Protein AF-A0A482DD49-F1 (afdb_monomer_lite)

Sequence (262 aa):
MNTRQIIKHLSNRNGLTISLYLPVDPGDSKKDWLTKVHSHLRDLRHSAKNLQHKEEKYLDAIISQVEDFLQNFDTRGTRTLALFAGKDIFESVKLPVVLSSRVHVENKPILSPLTEALDENPPYIIVLIDRTYGEIIEVNFLEEEAASKVIKSYVPQRILAKGYDIGREDKTLRHIEDHLHRHLVKIVKLLSNFESSYPNGLIVIGGQKELVGKFTRLLHPSLQKKIVGSFGANVDDNKTELIKKAQKFVDNYLEKKAWGKA

Radius of gyration: 25.23 Å; chains: 1; bounding box: 62×32×77 Å

Structure (mmCIF, N/CA/C/O backbone):
data_AF-A0A482DD49-F1
#
_entry.id   AF-A0A482DD49-F1
#
loop_
_atom_site.group_PDB
_atom_site.id
_atom_site.type_symbol
_atom_site.label_atom_id
_atom_site.label_alt_id
_atom_site.label_comp_id
_atom_site.label_asym_id
_atom_site.label_entity_id
_atom_site.label_seq_id
_atom_site.pdbx_PDB_ins_code
_atom_site.Cartn_x
_atom_site.Cartn_y
_atom_site.Cartn_z
_atom_site.occupancy
_atom_site.B_iso_or_equiv
_atom_site.auth_seq_id
_atom_site.auth_comp_id
_atom_site.auth_asym_id
_atom_site.auth_atom_id
_atom_site.pdbx_PDB_model_num
ATOM 1 N N . MET A 1 1 ? -1.786 -12.173 5.330 1.00 56.75 1 MET A N 1
ATOM 2 C CA . MET A 1 1 ? -2.608 -11.834 4.145 1.00 56.75 1 MET A CA 1
ATOM 3 C C . MET A 1 1 ? -2.100 -10.524 3.565 1.00 56.75 1 MET A C 1
ATOM 5 O O . MET A 1 1 ? -1.695 -9.674 4.342 1.00 56.75 1 MET A O 1
ATOM 9 N N . ASN A 1 2 ? -2.103 -10.347 2.241 1.00 69.19 2 ASN A N 1
ATOM 10 C CA . ASN A 1 2 ? -1.903 -9.011 1.653 1.00 69.19 2 ASN A CA 1
ATOM 11 C C . ASN A 1 2 ? -3.150 -8.150 1.959 1.00 69.19 2 ASN A C 1
ATOM 13 O O . ASN A 1 2 ? -4.255 -8.690 2.032 1.00 69.19 2 ASN A O 1
ATOM 17 N N . THR A 1 3 ? -3.017 -6.835 2.120 1.00 72.69 3 THR A N 1
ATOM 18 C CA . THR A 1 3 ? -4.115 -5.903 2.426 1.00 72.69 3 THR A CA 1
ATOM 19 C C . THR A 1 3 ? -5.343 -6.073 1.535 1.00 72.69 3 THR A C 1
ATOM 21 O O . THR A 1 3 ? -6.462 -6.012 2.029 1.00 72.69 3 THR A O 1
ATOM 24 N N . ARG A 1 4 ? -5.192 -6.379 0.239 1.00 74.25 4 ARG A N 1
ATOM 25 C CA . ARG A 1 4 ? -6.361 -6.669 -0.622 1.00 74.25 4 ARG A CA 1
ATOM 26 C C . ARG A 1 4 ? -7.139 -7.908 -0.177 1.00 74.25 4 ARG A C 1
ATOM 28 O O . ARG A 1 4 ? -8.364 -7.933 -0.267 1.00 74.25 4 ARG A O 1
ATOM 35 N N . GLN A 1 5 ? -6.438 -8.933 0.305 1.00 79.75 5 GLN A N 1
ATOM 36 C CA . GLN A 1 5 ? -7.074 -10.110 0.894 1.00 79.75 5 GLN A CA 1
ATOM 37 C C . GLN A 1 5 ? -7.763 -9.737 2.208 1.00 79.75 5 GLN A C 1
ATOM 39 O O . GLN A 1 5 ? -8.870 -10.210 2.432 1.00 79.75 5 GLN A O 1
ATOM 44 N N . ILE A 1 6 ? -7.158 -8.865 3.028 1.00 85.00 6 ILE A N 1
ATOM 45 C CA . ILE A 1 6 ? -7.769 -8.341 4.263 1.00 85.00 6 ILE A CA 1
ATOM 46 C C . ILE A 1 6 ? -9.059 -7.584 3.934 1.00 85.00 6 ILE A C 1
ATOM 48 O O . ILE A 1 6 ? -10.105 -7.917 4.473 1.00 85.00 6 ILE A O 1
ATOM 52 N N . ILE A 1 7 ? -9.037 -6.652 2.979 1.00 86.94 7 ILE A N 1
ATOM 53 C CA . ILE A 1 7 ? -10.229 -5.905 2.542 1.00 86.94 7 ILE A CA 1
ATOM 54 C C . ILE A 1 7 ? -11.316 -6.862 2.045 1.00 86.94 7 ILE A C 1
ATOM 56 O O . ILE A 1 7 ? -12.455 -6.760 2.485 1.00 86.94 7 ILE A O 1
ATOM 60 N N . LYS A 1 8 ? -10.972 -7.829 1.182 1.00 86.69 8 LYS A N 1
ATOM 61 C CA . LYS A 1 8 ? -11.926 -8.834 0.680 1.00 86.69 8 LYS A CA 1
ATOM 62 C C . LYS A 1 8 ? -12.477 -9.729 1.794 1.00 86.69 8 LYS A C 1
ATOM 64 O O . LYS A 1 8 ? -13.621 -10.171 1.730 1.00 86.69 8 LYS A O 1
ATOM 69 N N . HIS A 1 9 ? -11.657 -10.048 2.789 1.00 89.06 9 HIS A N 1
ATOM 70 C CA . HIS A 1 9 ? -12.088 -10.802 3.956 1.00 89.06 9 HIS A CA 1
ATOM 71 C C . HIS A 1 9 ? -13.092 -9.985 4.772 1.00 89.06 9 HIS A C 1
ATOM 73 O O . HIS A 1 9 ? -14.205 -10.451 5.003 1.00 89.06 9 HIS A O 1
ATOM 79 N N . LEU A 1 10 ? -12.728 -8.751 5.130 1.00 91.31 10 LEU A N 1
ATOM 80 C CA . LEU A 1 10 ? -13.526 -7.837 5.944 1.00 91.31 10 LEU A CA 1
ATOM 81 C C . LEU A 1 10 ? -14.826 -7.404 5.258 1.00 91.31 10 LEU A C 1
ATOM 83 O O . LEU A 1 10 ? -15.845 -7.277 5.928 1.00 91.31 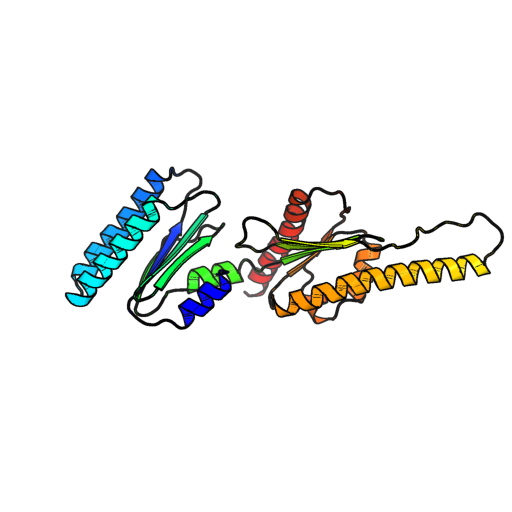10 LEU A O 1
ATOM 87 N N . SER A 1 11 ? -14.834 -7.236 3.933 1.00 89.94 11 SER A N 1
ATOM 88 C CA . SER A 1 11 ? -16.021 -6.806 3.181 1.00 89.94 11 SER A CA 1
ATOM 89 C C . SER A 1 11 ? -17.185 -7.798 3.254 1.00 89.94 11 SER A C 1
ATOM 91 O O . SER A 1 11 ? -18.326 -7.417 3.021 1.00 89.94 11 SER A O 1
ATOM 93 N N . ASN A 1 12 ? -16.900 -9.067 3.561 1.00 88.88 12 ASN A N 1
ATOM 94 C CA . ASN A 1 12 ? -17.902 -10.125 3.700 1.00 88.88 12 ASN A CA 1
ATOM 95 C C . ASN A 1 12 ? -18.314 -10.369 5.161 1.00 88.88 12 ASN A C 1
ATOM 97 O O . ASN A 1 12 ? -19.057 -11.312 5.441 1.00 88.88 12 ASN A O 1
ATOM 101 N N . ARG A 1 13 ? -17.803 -9.572 6.107 1.00 89.31 13 ARG A N 1
ATOM 102 C CA . ARG A 1 13 ? -18.099 -9.717 7.532 1.00 89.31 13 ARG A CA 1
ATOM 103 C C . ARG A 1 13 ? -19.214 -8.774 7.963 1.00 89.31 13 ARG A C 1
ATOM 105 O O . ARG A 1 13 ? -19.237 -7.607 7.588 1.00 89.31 13 ARG A O 1
ATOM 112 N N . ASN A 1 14 ? -20.087 -9.295 8.818 1.00 88.44 14 ASN A N 1
ATOM 113 C CA . ASN A 1 14 ? -21.159 -8.560 9.478 1.00 88.44 14 ASN A CA 1
ATOM 114 C C . ASN A 1 14 ? -21.094 -8.819 10.986 1.00 88.44 14 ASN A C 1
ATOM 116 O O . ASN A 1 14 ? -20.613 -9.866 11.424 1.00 88.44 14 ASN A O 1
ATOM 120 N N . GLY A 1 15 ? -21.633 -7.884 11.759 1.00 88.56 15 GLY A N 1
ATOM 121 C CA . GLY A 1 15 ? -21.623 -7.897 13.216 1.00 88.56 15 GLY A CA 1
ATOM 122 C C . GLY A 1 15 ? -20.918 -6.672 13.785 1.00 88.56 15 GLY A C 1
ATOM 123 O O . GLY A 1 15 ? -20.129 -6.016 13.101 1.00 88.56 15 GLY A O 1
ATOM 124 N N . LEU A 1 16 ? -21.231 -6.366 15.042 1.00 92.12 16 LEU A N 1
ATOM 125 C CA . LEU A 1 16 ? -20.681 -5.220 15.755 1.00 92.12 16 LEU A CA 1
ATOM 126 C C . LEU A 1 16 ? -19.144 -5.264 15.729 1.00 92.12 16 LEU A C 1
ATOM 128 O O . LEU A 1 16 ? -18.532 -6.231 16.178 1.00 92.12 16 LEU A O 1
ATOM 132 N N . THR A 1 17 ? -18.537 -4.237 15.147 1.00 94.88 17 THR A N 1
ATOM 133 C CA . THR A 1 17 ? -17.109 -4.160 14.836 1.00 94.88 17 THR A CA 1
ATOM 134 C C . THR A 1 17 ? -16.597 -2.765 15.164 1.00 94.88 17 THR A C 1
ATOM 136 O O . THR A 1 17 ? -17.205 -1.767 14.775 1.00 94.88 17 THR A O 1
ATOM 139 N N . ILE A 1 18 ? -15.443 -2.697 15.822 1.00 95.19 18 ILE A N 1
ATOM 140 C CA . ILE A 1 18 ? -14.676 -1.470 16.014 1.00 95.19 18 ILE A CA 1
ATOM 141 C C . ILE A 1 18 ? -13.730 -1.302 14.821 1.00 95.19 18 ILE A C 1
ATOM 143 O O . ILE A 1 18 ? -12.923 -2.186 14.534 1.00 95.19 18 IL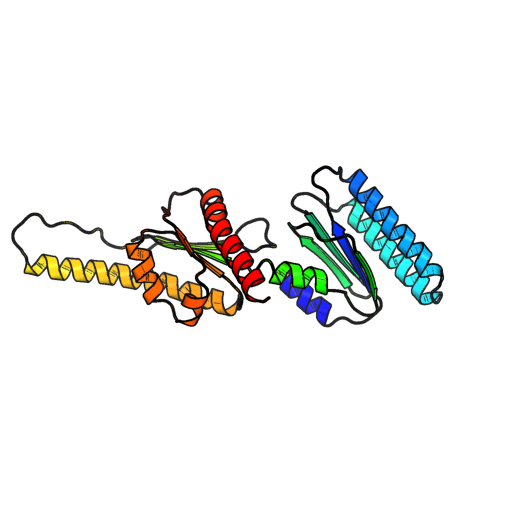E A O 1
ATOM 147 N N . SER A 1 19 ? -13.834 -0.175 14.119 1.00 96.62 19 SER A N 1
ATOM 148 C CA . SER A 1 19 ? -12.910 0.230 13.053 1.00 96.62 19 SER A CA 1
ATOM 149 C C . SER A 1 19 ? -12.141 1.468 13.503 1.00 96.62 19 SER A C 1
ATOM 151 O O . SER A 1 19 ? -12.741 2.514 13.759 1.00 96.62 19 SER A O 1
ATOM 153 N N . LEU A 1 20 ? -10.822 1.344 13.606 1.00 96.25 20 LEU A N 1
ATOM 154 C CA . LEU A 1 20 ? -9.916 2.386 14.074 1.00 96.25 20 LEU A CA 1
ATOM 155 C C . LEU A 1 20 ? -8.978 2.802 12.947 1.00 96.25 20 LEU A C 1
ATOM 157 O O . LEU A 1 20 ? -8.385 1.953 12.287 1.00 96.25 20 LEU A O 1
ATOM 161 N N . TYR A 1 21 ? -8.803 4.106 12.782 1.00 96.19 21 TYR A N 1
ATOM 162 C CA . TYR A 1 21 ? -7.779 4.713 11.943 1.00 96.19 21 TYR A CA 1
ATOM 163 C C . TYR A 1 21 ? -6.973 5.648 12.829 1.00 96.19 21 TYR A C 1
ATOM 165 O O . TYR A 1 21 ? -7.474 6.685 13.255 1.00 96.19 21 TYR A O 1
ATOM 173 N N . LEU A 1 22 ? -5.754 5.238 13.163 1.00 95.25 22 LEU A N 1
ATOM 174 C CA . LEU A 1 22 ? -4.926 5.862 14.187 1.00 95.25 22 LEU A CA 1
ATOM 175 C C . LEU A 1 22 ? -3.667 6.440 13.530 1.00 95.25 22 LEU A C 1
ATOM 177 O O . LEU A 1 22 ? -2.718 5.686 13.288 1.00 95.25 22 LEU A O 1
ATOM 181 N N . PRO A 1 23 ? -3.643 7.742 13.195 1.00 94.25 23 PRO A N 1
ATOM 182 C CA . PRO A 1 23 ? -2.441 8.376 12.676 1.00 94.25 23 PRO A CA 1
ATOM 183 C C . PRO A 1 23 ? -1.273 8.258 13.661 1.00 94.25 23 PRO A C 1
ATOM 185 O O . PRO A 1 23 ? -1.451 8.262 14.879 1.00 94.25 23 PRO A O 1
ATOM 188 N N . VAL A 1 24 ? -0.074 8.120 13.101 1.00 92.88 24 VAL A N 1
ATOM 189 C CA . VAL A 1 24 ? 1.197 8.063 13.823 1.00 92.88 24 VAL A CA 1
ATOM 190 C C . VAL A 1 24 ? 1.997 9.287 13.396 1.00 92.88 24 VAL A C 1
ATOM 192 O O . VAL A 1 24 ? 2.466 9.375 12.255 1.00 92.88 24 VAL A O 1
ATOM 195 N N . ASP A 1 25 ? 2.120 10.251 14.303 1.00 86.94 25 ASP A N 1
ATOM 196 C CA . ASP A 1 25 ? 2.855 11.481 14.038 1.00 86.94 25 ASP A CA 1
ATOM 197 C C . ASP A 1 25 ? 4.369 11.192 14.045 1.00 86.94 25 ASP A C 1
ATOM 199 O O . ASP A 1 25 ? 4.869 10.595 14.998 1.00 86.94 25 ASP A O 1
ATOM 203 N N . PRO A 1 26 ? 5.147 11.631 13.035 1.00 77.69 26 PRO A N 1
ATOM 204 C CA . PRO A 1 26 ? 6.591 11.370 12.979 1.00 77.69 26 PRO A CA 1
ATOM 205 C C . PRO A 1 26 ? 7.397 11.923 14.164 1.00 77.69 26 PRO A C 1
ATOM 207 O O . PRO A 1 26 ? 8.530 11.500 14.376 1.00 77.69 26 PRO A O 1
ATOM 210 N N . GLY A 1 27 ? 6.842 12.901 14.887 1.00 80.88 27 GLY A N 1
ATOM 211 C CA . GLY A 1 27 ? 7.452 13.503 16.073 1.00 80.88 27 GLY A CA 1
ATOM 212 C C . GLY A 1 27 ? 7.021 12.871 17.399 1.00 80.88 27 GLY A C 1
ATOM 213 O O . GLY A 1 27 ? 7.610 13.200 18.425 1.00 80.88 27 GLY A O 1
ATOM 214 N N . ASP A 1 28 ? 6.022 11.986 17.397 1.00 83.88 28 ASP A N 1
ATOM 215 C CA . ASP A 1 28 ? 5.538 11.340 18.616 1.00 83.88 28 ASP A CA 1
ATOM 216 C C . ASP A 1 28 ? 6.455 10.183 19.021 1.00 83.88 28 ASP A C 1
ATOM 218 O O . ASP A 1 28 ? 6.835 9.336 18.206 1.00 83.88 28 ASP A O 1
ATOM 222 N N . SER A 1 29 ? 6.733 10.064 20.322 1.00 88.88 29 SER A N 1
ATOM 223 C CA . SER A 1 29 ? 7.206 8.787 20.851 1.00 88.88 29 SER A CA 1
ATOM 224 C C . SER A 1 29 ? 6.071 7.754 20.827 1.00 88.88 29 SER A C 1
ATOM 226 O O . SER A 1 29 ? 4.886 8.096 20.855 1.00 88.88 29 SER A O 1
ATOM 228 N N . LYS A 1 30 ? 6.408 6.457 20.877 1.00 88.50 30 LYS A N 1
ATOM 229 C CA . LYS A 1 30 ? 5.396 5.392 21.030 1.00 88.50 30 LYS A CA 1
ATOM 230 C C . LYS A 1 30 ? 4.477 5.640 22.235 1.00 88.50 30 LYS A C 1
ATOM 232 O O . LYS A 1 30 ? 3.294 5.326 22.175 1.00 88.50 30 LYS A O 1
ATOM 237 N N . LYS A 1 31 ? 5.006 6.219 23.316 1.00 90.56 31 LYS A N 1
ATOM 238 C CA . LYS A 1 31 ? 4.237 6.540 24.523 1.00 90.56 31 LYS A CA 1
ATOM 239 C C . LYS A 1 31 ? 3.228 7.667 24.280 1.00 90.56 31 LYS A C 1
ATOM 241 O O . LYS A 1 31 ? 2.093 7.563 24.746 1.00 90.56 31 LYS A O 1
ATOM 246 N N . ASP A 1 32 ? 3.621 8.711 23.555 1.00 91.25 32 ASP A N 1
ATOM 247 C CA . ASP A 1 32 ? 2.739 9.843 23.239 1.00 91.25 32 ASP A CA 1
ATOM 248 C C . ASP A 1 32 ? 1.595 9.389 22.333 1.00 91.25 32 ASP A C 1
ATOM 250 O O . ASP A 1 32 ? 0.424 9.636 22.629 1.00 91.25 32 ASP A O 1
ATOM 254 N N . TRP A 1 33 ? 1.930 8.607 21.305 1.00 92.56 33 TRP A N 1
ATOM 255 C CA . TRP A 1 33 ? 0.950 7.994 20.418 1.00 92.56 33 TRP A CA 1
ATOM 256 C C . TRP A 1 33 ? -0.036 7.098 21.183 1.00 92.56 33 TRP A C 1
ATOM 258 O O . TRP A 1 33 ? -1.248 7.289 21.078 1.00 92.56 33 TRP A O 1
ATOM 268 N N . LEU A 1 34 ? 0.454 6.183 22.033 1.00 92.94 34 LEU A N 1
ATOM 269 C CA . LEU A 1 34 ? -0.407 5.336 22.872 1.00 92.94 34 LEU A CA 1
ATOM 270 C C . LEU A 1 34 ? -1.319 6.155 23.790 1.00 92.94 34 LEU A C 1
ATOM 272 O O . LEU A 1 34 ? -2.470 5.784 23.999 1.00 92.94 34 LEU A O 1
ATOM 276 N N . THR A 1 35 ? -0.838 7.285 24.311 1.00 92.62 35 THR A N 1
ATOM 277 C CA . THR A 1 35 ? -1.647 8.173 25.158 1.00 92.62 35 THR A CA 1
ATOM 278 C C . THR A 1 35 ? -2.826 8.759 24.379 1.00 92.62 35 THR A C 1
ATOM 280 O O . THR A 1 35 ? -3.958 8.716 24.867 1.00 92.62 35 THR A O 1
ATOM 283 N N . LYS A 1 36 ? -2.590 9.244 23.149 1.00 90.94 36 LYS A N 1
ATOM 284 C CA . LYS A 1 36 ? -3.649 9.742 22.253 1.00 90.94 36 LYS A CA 1
ATOM 285 C C . LYS A 1 36 ? -4.671 8.643 21.940 1.00 90.94 36 LYS A C 1
ATOM 287 O O . LYS A 1 36 ? -5.876 8.862 22.060 1.00 90.94 36 LYS A O 1
ATOM 292 N N . VAL A 1 37 ? -4.199 7.438 21.609 1.00 91.94 37 VAL A N 1
ATOM 293 C CA . VAL A 1 37 ? -5.069 6.297 21.285 1.00 91.94 37 VAL A CA 1
ATOM 294 C C . VAL A 1 37 ? -5.905 5.856 22.491 1.00 91.94 37 VAL A C 1
ATOM 296 O O . VAL A 1 37 ? -7.115 5.682 22.358 1.00 91.94 37 VAL A O 1
ATOM 299 N N . HIS A 1 38 ? -5.308 5.732 23.680 1.00 92.94 38 HIS A N 1
ATOM 300 C CA . HIS A 1 38 ? -6.037 5.373 24.901 1.00 92.94 38 HIS A CA 1
ATOM 301 C C . HIS A 1 38 ? -7.123 6.392 25.262 1.00 92.94 38 HIS A C 1
ATOM 303 O O . HIS A 1 38 ? -8.161 5.998 25.790 1.00 92.94 38 HIS A O 1
ATOM 309 N N . SER A 1 39 ? -6.927 7.682 24.963 1.00 92.75 39 SER A N 1
ATOM 310 C CA . SER A 1 39 ? -7.992 8.680 25.124 1.00 92.75 39 SER A CA 1
ATOM 311 C C . SER A 1 39 ? -9.201 8.336 24.251 1.00 92.75 39 SER A C 1
ATOM 313 O O . SER A 1 39 ? -10.312 8.238 24.763 1.00 92.75 39 SER A O 1
ATOM 315 N N . HIS A 1 40 ? -8.981 8.052 22.963 1.00 91.44 40 HIS A N 1
ATOM 316 C CA . HIS A 1 40 ? -10.058 7.673 22.045 1.00 91.44 40 HIS A CA 1
ATOM 317 C C . HIS A 1 40 ? -10.770 6.376 22.461 1.00 91.44 40 HIS A C 1
ATOM 319 O O . HIS A 1 40 ? -11.996 6.291 22.396 1.00 91.44 40 HIS A O 1
ATOM 325 N N . LEU A 1 41 ? -10.019 5.367 22.913 1.00 92.38 41 LEU A N 1
ATOM 326 C CA . LEU A 1 41 ? -10.595 4.107 23.394 1.00 92.38 41 LEU A CA 1
ATOM 327 C C . LEU A 1 41 ? -11.402 4.299 24.682 1.00 92.38 41 LEU A C 1
ATOM 329 O O . LEU A 1 41 ? -12.455 3.682 24.845 1.00 92.38 41 LEU A O 1
ATOM 333 N N . ARG A 1 42 ? -10.961 5.190 25.575 1.00 92.62 42 ARG A N 1
ATOM 334 C CA . ARG A 1 42 ? -11.704 5.552 26.787 1.00 92.62 42 ARG A CA 1
ATOM 335 C C . ARG A 1 42 ? -13.025 6.239 26.451 1.00 92.62 42 ARG A C 1
ATOM 337 O O . ARG A 1 42 ? -14.052 5.859 27.013 1.00 92.62 42 ARG A O 1
ATOM 344 N N . ASP A 1 43 ? -13.014 7.200 25.532 1.00 91.12 43 ASP A N 1
ATOM 345 C CA . ASP A 1 43 ? -14.226 7.895 25.078 1.00 91.12 43 ASP A CA 1
ATOM 346 C C . ASP A 1 43 ? -15.225 6.914 24.449 1.00 91.12 43 ASP A C 1
ATOM 348 O O . ASP A 1 43 ? -16.436 6.980 24.696 1.00 91.12 43 ASP A O 1
ATOM 352 N N . LEU A 1 44 ? -14.711 5.932 23.704 1.00 89.81 44 LEU A N 1
ATOM 353 C CA . LEU A 1 44 ? -15.527 4.861 23.155 1.00 89.81 44 LEU A CA 1
ATOM 354 C C . LEU A 1 44 ? -16.143 3.983 24.254 1.00 89.81 44 LEU A C 1
ATOM 356 O O . LEU A 1 44 ? -17.343 3.708 24.224 1.00 89.81 44 LEU A O 1
ATOM 360 N N . ARG A 1 45 ? -15.347 3.589 25.253 1.00 91.12 45 ARG A N 1
ATOM 361 C CA . ARG A 1 45 ? -15.795 2.804 26.417 1.00 91.12 45 ARG A CA 1
ATOM 362 C C . ARG A 1 45 ? -16.894 3.530 27.190 1.00 91.12 45 ARG A C 1
ATOM 364 O O . ARG A 1 45 ? -17.862 2.908 27.614 1.00 91.12 45 ARG A O 1
ATOM 371 N N . HIS A 1 46 ? -16.779 4.851 27.342 1.00 89.81 46 HIS A N 1
ATOM 372 C CA . HIS A 1 46 ? -17.827 5.677 27.944 1.00 89.81 46 HIS A CA 1
ATOM 373 C C . HIS A 1 46 ? -19.106 5.698 27.110 1.00 89.81 46 HIS A C 1
ATOM 375 O O . HIS A 1 46 ? -20.191 5.552 27.669 1.00 89.81 46 HIS A O 1
ATOM 381 N N . SER A 1 47 ? -18.984 5.834 25.790 1.00 85.81 47 SER A N 1
ATOM 382 C CA . SER A 1 47 ? -20.131 5.853 24.876 1.00 85.81 47 SER A CA 1
ATOM 383 C C . SER A 1 47 ? -20.872 4.508 24.844 1.00 85.81 47 SER A C 1
ATOM 385 O O . SER A 1 47 ? -22.099 4.480 24.764 1.00 85.81 47 SER A O 1
ATOM 387 N N . ALA A 1 48 ? -20.142 3.395 24.985 1.00 85.69 48 ALA A N 1
ATOM 388 C CA . ALA A 1 48 ? -20.691 2.039 25.007 1.00 85.69 48 ALA A CA 1
ATOM 389 C C . ALA A 1 48 ? -21.581 1.739 26.229 1.00 85.69 48 ALA A C 1
ATOM 391 O O . ALA A 1 48 ? -22.442 0.867 26.142 1.00 85.69 48 ALA A O 1
ATOM 392 N N . LYS A 1 49 ? -21.440 2.477 27.341 1.00 85.88 49 LYS A N 1
ATOM 393 C CA . LYS A 1 49 ? -22.274 2.300 28.550 1.00 85.88 49 LYS A CA 1
ATOM 394 C C . LYS A 1 49 ? -23.760 2.583 28.324 1.00 85.88 49 LYS A C 1
ATOM 396 O O . LYS A 1 49 ? -24.590 2.178 29.129 1.00 85.88 49 LYS A O 1
ATOM 401 N N . ASN A 1 50 ? -24.093 3.289 27.244 1.00 85.12 50 ASN A N 1
ATOM 402 C CA . ASN A 1 50 ? -25.475 3.580 26.865 1.00 85.12 50 ASN A CA 1
ATOM 403 C C . ASN A 1 50 ? -26.115 2.461 26.018 1.00 85.12 50 ASN A C 1
ATOM 405 O O . ASN A 1 50 ? -27.268 2.592 25.611 1.00 85.12 50 ASN A O 1
ATOM 409 N N . LEU A 1 51 ? -25.374 1.391 25.713 1.00 85.44 51 LEU A N 1
ATOM 410 C CA . LEU A 1 51 ? -25.849 0.251 24.929 1.00 85.44 51 LEU A CA 1
ATOM 411 C C . LEU A 1 51 ? -26.462 -0.834 25.821 1.00 85.44 51 LEU A C 1
ATOM 413 O O . LEU A 1 51 ? -26.447 -0.758 27.049 1.00 85.44 51 LEU A O 1
ATOM 417 N N . GLN A 1 52 ? -26.997 -1.888 25.201 1.00 88.94 52 GLN A N 1
ATOM 418 C CA . GLN A 1 52 ? -27.451 -3.054 25.952 1.00 88.94 52 GLN A CA 1
ATOM 419 C C . GLN A 1 52 ? -26.266 -3.734 26.650 1.00 88.94 52 GLN A C 1
ATOM 421 O O . GLN A 1 52 ? -25.188 -3.862 26.073 1.00 88.94 52 GLN A O 1
ATOM 426 N N . HIS A 1 53 ? -26.486 -4.275 27.852 1.00 87.94 53 HIS A N 1
ATOM 427 C CA . HIS A 1 53 ? -25.426 -4.865 28.685 1.00 87.94 53 HIS A CA 1
ATOM 428 C C . HIS A 1 53 ? -24.551 -5.906 27.954 1.00 87.94 53 HIS A C 1
ATOM 430 O O . HIS A 1 53 ? -23.346 -6.008 28.180 1.00 87.94 53 HIS A O 1
ATOM 436 N N . LYS A 1 54 ? -25.148 -6.682 27.038 1.00 88.75 54 LYS A N 1
ATOM 437 C CA . LYS A 1 54 ? -24.422 -7.665 26.222 1.00 88.75 54 LYS A CA 1
ATOM 438 C C . LYS A 1 54 ? -23.476 -7.008 25.209 1.00 88.75 54 LYS A C 1
ATOM 440 O O . LYS A 1 54 ? -22.382 -7.523 24.997 1.00 88.75 54 LYS A O 1
ATOM 445 N N . GLU A 1 55 ? -23.898 -5.912 24.584 1.00 87.38 55 GLU A N 1
ATOM 446 C CA . GLU A 1 55 ? -23.105 -5.152 23.611 1.00 87.38 55 GLU A CA 1
ATOM 447 C C . GLU A 1 55 ? -22.008 -4.349 24.309 1.00 87.38 55 GLU A C 1
ATOM 449 O O . GLU A 1 55 ? -20.865 -4.380 23.864 1.00 87.38 55 GLU A O 1
ATOM 454 N N . GLU A 1 56 ? -22.326 -3.723 25.446 1.00 91.69 56 GLU A N 1
ATOM 455 C CA . GLU A 1 56 ? -21.357 -3.040 26.309 1.00 91.69 56 GLU A CA 1
ATOM 456 C C . GLU A 1 56 ? -20.208 -3.985 26.692 1.00 91.69 56 GLU A C 1
ATOM 458 O O . GLU A 1 56 ? -19.047 -3.707 26.396 1.00 91.69 56 GLU A O 1
ATOM 463 N N . LYS A 1 57 ? -20.529 -5.148 27.278 1.00 92.38 57 LYS A N 1
ATOM 464 C CA . LYS A 1 57 ? -19.529 -6.143 27.698 1.00 92.38 57 LYS A CA 1
ATOM 465 C C . LYS A 1 57 ? -18.695 -6.669 26.529 1.00 92.38 57 LYS A C 1
ATOM 467 O O . LYS A 1 57 ? -17.517 -6.981 26.686 1.00 92.38 57 LYS A O 1
ATOM 472 N N . TYR A 1 58 ? -19.313 -6.804 25.363 1.00 92.31 58 TYR A N 1
ATOM 473 C CA . TYR A 1 58 ? -18.633 -7.254 24.159 1.00 92.31 58 TYR A CA 1
ATOM 474 C C . TYR A 1 58 ? -17.644 -6.206 23.629 1.00 92.31 58 TYR A C 1
ATOM 476 O O . TYR A 1 58 ? -16.499 -6.547 23.337 1.00 92.31 58 TYR A O 1
ATOM 484 N N . LEU A 1 59 ? -18.048 -4.934 23.559 1.00 92.19 59 LEU A N 1
ATOM 485 C CA . LEU A 1 59 ? -17.157 -3.842 23.164 1.00 92.19 59 LEU A CA 1
ATOM 486 C C . LEU A 1 59 ? -16.018 -3.655 24.163 1.00 92.19 59 LEU A C 1
ATOM 488 O O . LEU A 1 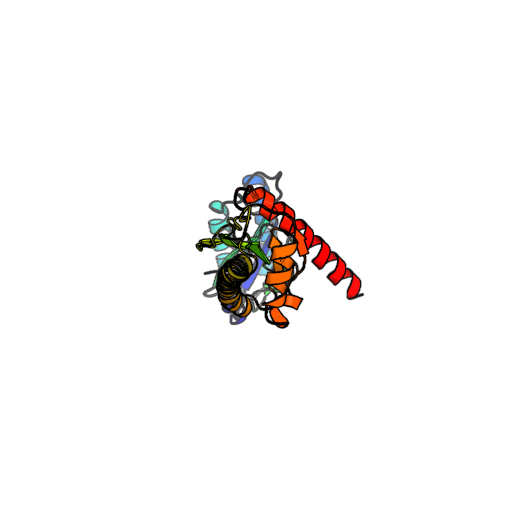59 ? -14.886 -3.443 23.746 1.00 92.19 59 LEU A O 1
ATOM 492 N N . ASP A 1 60 ? -16.291 -3.792 25.459 1.00 93.69 60 ASP A N 1
ATOM 493 C CA . ASP A 1 60 ? -15.276 -3.726 26.511 1.00 93.69 60 ASP A CA 1
ATOM 494 C C . ASP A 1 60 ? -14.167 -4.777 26.318 1.00 93.69 60 ASP A C 1
ATOM 496 O O . ASP A 1 60 ? -12.973 -4.468 26.402 1.00 93.69 60 ASP A O 1
ATOM 500 N N . ALA A 1 61 ? -14.557 -6.007 25.968 1.00 94.25 61 ALA A N 1
ATOM 501 C CA . ALA A 1 61 ? -13.622 -7.083 25.654 1.00 94.25 61 ALA A CA 1
ATOM 502 C C . ALA A 1 61 ? -12.789 -6.784 24.396 1.00 94.25 61 ALA A C 1
ATOM 504 O O . ALA A 1 61 ? -11.575 -6.987 24.409 1.00 94.25 61 ALA A O 1
ATOM 505 N N . ILE A 1 62 ? -13.412 -6.261 23.330 1.00 94.94 62 ILE A N 1
ATOM 506 C CA . ILE A 1 62 ? -12.683 -5.866 22.115 1.00 94.94 62 ILE A CA 1
ATOM 507 C C . ILE A 1 62 ? -11.704 -4.731 22.415 1.00 94.94 62 ILE A C 1
ATOM 509 O O . ILE A 1 62 ? -10.553 -4.802 21.996 1.00 94.94 62 ILE A O 1
ATOM 513 N N . ILE A 1 63 ? -12.136 -3.691 23.132 1.00 95.25 63 ILE A N 1
ATOM 514 C CA . ILE A 1 63 ? -11.281 -2.551 23.487 1.00 95.25 63 ILE A CA 1
ATOM 515 C C . ILE A 1 63 ? -10.048 -3.045 24.242 1.00 95.25 63 ILE A C 1
ATOM 517 O O . ILE A 1 63 ? -8.937 -2.661 23.892 1.00 95.25 63 ILE A O 1
ATOM 521 N N . SER A 1 64 ? -10.231 -3.956 25.197 1.00 95.31 64 SER A N 1
ATOM 522 C CA . SER A 1 64 ? -9.123 -4.531 25.968 1.00 95.31 64 SER A CA 1
ATOM 523 C C . SER A 1 64 ? -8.153 -5.317 25.070 1.00 95.31 64 SER A C 1
ATOM 525 O O . SER A 1 64 ? -6.941 -5.143 25.158 1.00 95.31 64 SER A O 1
ATOM 527 N N . GLN A 1 65 ? -8.673 -6.104 24.120 1.00 95.56 65 GLN A N 1
ATOM 528 C CA . GLN A 1 65 ? -7.854 -6.802 23.120 1.00 95.56 65 GLN A CA 1
ATOM 529 C C . GLN A 1 65 ? -7.060 -5.830 22.227 1.00 95.56 65 GLN A C 1
ATOM 531 O O . GLN A 1 65 ? -5.914 -6.101 21.862 1.00 95.56 65 GLN A O 1
ATOM 536 N N . VAL A 1 66 ? -7.661 -4.695 21.859 1.00 95.69 66 VAL A N 1
ATOM 537 C CA . VAL A 1 66 ? -6.989 -3.640 21.093 1.00 95.69 66 VAL A CA 1
ATOM 538 C C . VAL A 1 66 ? -5.881 -2.991 21.922 1.00 95.69 66 VAL A C 1
ATOM 540 O O . VAL A 1 66 ? -4.773 -2.835 21.414 1.00 95.69 66 VAL A O 1
ATOM 543 N N . GLU A 1 67 ? -6.145 -2.645 23.184 1.00 94.81 67 GLU A N 1
ATOM 544 C CA . GLU A 1 67 ? -5.149 -2.073 24.102 1.00 94.81 67 GLU A CA 1
ATOM 545 C C . GLU A 1 67 ? -3.920 -2.992 24.222 1.00 94.81 67 GLU A C 1
ATOM 547 O O . GLU A 1 67 ? -2.790 -2.533 24.039 1.00 94.81 67 GLU A O 1
ATOM 552 N N 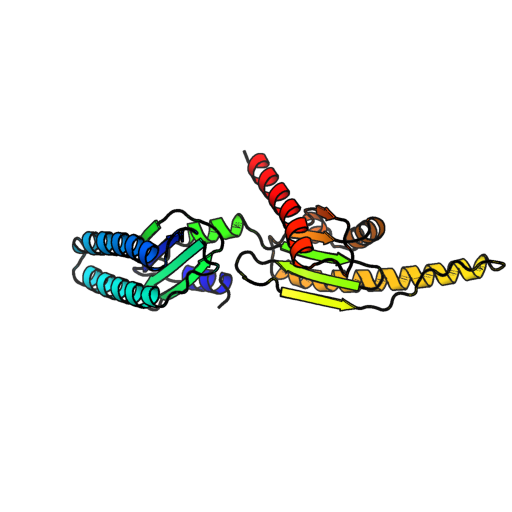. ASP A 1 68 ? -4.130 -4.298 24.411 1.00 95.06 68 ASP A N 1
ATOM 553 C CA . ASP A 1 68 ? -3.054 -5.295 24.500 1.00 95.06 68 ASP A CA 1
ATOM 554 C C . ASP A 1 68 ? -2.223 -5.395 23.211 1.00 95.06 68 ASP A C 1
ATOM 556 O O . ASP A 1 68 ? -0.989 -5.460 23.249 1.00 95.06 68 ASP A O 1
ATOM 560 N N . PHE A 1 69 ? -2.874 -5.365 22.044 1.00 95.94 69 PHE A N 1
ATOM 561 C CA . PHE A 1 69 ? -2.179 -5.359 20.755 1.00 95.94 69 PHE A CA 1
ATOM 562 C C . PHE A 1 69 ? -1.291 -4.118 20.593 1.00 95.94 69 PHE A C 1
ATOM 564 O O . PHE A 1 69 ? -0.133 -4.217 20.172 1.00 95.94 69 PHE A O 1
ATOM 571 N N . LEU A 1 70 ? -1.811 -2.944 20.954 1.00 94.62 70 LEU A N 1
ATOM 572 C CA . LEU A 1 70 ? -1.118 -1.669 20.778 1.00 94.62 70 LEU A CA 1
ATOM 573 C C . LEU A 1 70 ? 0.143 -1.561 21.646 1.00 94.62 70 LEU A C 1
ATOM 575 O O . LEU A 1 70 ? 1.129 -0.960 21.210 1.00 94.62 70 LEU A O 1
ATOM 579 N N . GLN A 1 71 ? 0.169 -2.196 22.824 1.00 91.38 71 GLN A N 1
ATOM 580 C CA . GLN A 1 71 ? 1.361 -2.230 23.682 1.00 91.38 71 GLN A CA 1
ATOM 581 C C . GLN A 1 71 ? 2.593 -2.769 22.947 1.00 91.38 71 GLN A C 1
ATOM 583 O O . GLN A 1 71 ? 3.695 -2.244 23.115 1.00 91.38 71 GLN A O 1
ATOM 588 N N . ASN A 1 72 ? 2.411 -3.760 22.073 1.00 91.25 72 ASN A N 1
ATOM 589 C CA . ASN A 1 72 ? 3.494 -4.405 21.328 1.00 91.25 72 ASN A CA 1
ATOM 590 C C . ASN A 1 72 ? 3.601 -3.937 19.872 1.00 91.25 72 ASN A C 1
ATOM 592 O O . ASN A 1 72 ? 4.533 -4.327 19.171 1.00 91.25 72 ASN A O 1
ATOM 596 N N . PHE A 1 73 ? 2.708 -3.054 19.426 1.00 91.81 73 PHE A N 1
ATOM 597 C CA . PHE A 1 73 ? 2.727 -2.542 18.062 1.00 91.81 73 PHE A CA 1
ATOM 598 C C . PHE A 1 73 ? 4.006 -1.739 17.767 1.00 91.81 73 PHE A C 1
ATOM 600 O O . PHE A 1 73 ? 4.456 -0.921 18.579 1.00 91.81 73 PHE A O 1
ATOM 607 N N . ASP A 1 74 ? 4.594 -1.981 16.595 1.00 89.00 74 ASP A N 1
ATOM 608 C CA . ASP A 1 74 ? 5.763 -1.261 16.091 1.00 89.00 74 ASP A CA 1
ATOM 609 C C . ASP A 1 74 ? 5.327 -0.144 15.139 1.00 89.00 74 ASP A C 1
ATOM 611 O O . ASP A 1 74 ? 4.850 -0.410 14.032 1.00 89.00 74 ASP A O 1
ATOM 615 N N . THR A 1 75 ? 5.523 1.098 15.577 1.00 87.62 75 THR A N 1
ATOM 616 C CA . THR A 1 75 ? 5.144 2.310 14.846 1.00 87.62 75 THR A CA 1
ATOM 617 C C . THR A 1 75 ? 6.120 2.680 13.729 1.00 87.62 75 THR A C 1
ATOM 619 O O . THR A 1 75 ? 5.805 3.549 12.915 1.00 87.62 75 THR A O 1
ATOM 622 N N . ARG A 1 76 ? 7.293 2.036 13.637 1.00 84.31 76 ARG A N 1
ATOM 623 C CA . ARG A 1 76 ? 8.260 2.312 12.563 1.00 84.31 76 ARG A CA 1
ATOM 624 C C . ARG A 1 76 ? 7.625 2.077 11.192 1.00 84.31 76 ARG A C 1
ATOM 626 O O . ARG A 1 76 ? 6.826 1.157 11.016 1.00 84.31 76 ARG A O 1
ATOM 633 N N . GLY A 1 77 ? 7.937 2.967 10.249 1.00 79.56 77 GLY A N 1
ATOM 634 C CA . GLY A 1 77 ? 7.398 2.933 8.883 1.00 79.56 77 GLY A CA 1
ATOM 635 C C . GLY A 1 77 ? 5.891 3.202 8.771 1.00 79.56 77 GLY A C 1
ATOM 636 O O . GLY A 1 77 ? 5.368 3.271 7.664 1.00 79.56 77 GLY A O 1
ATOM 637 N N . THR A 1 78 ? 5.184 3.394 9.888 1.00 87.81 78 THR A N 1
ATOM 638 C CA . THR A 1 78 ? 3.730 3.570 9.916 1.00 87.81 78 THR A CA 1
ATOM 639 C C . THR A 1 78 ? 3.392 5.044 10.076 1.00 87.81 78 THR A C 1
ATOM 641 O O . THR A 1 78 ? 3.911 5.713 10.962 1.00 87.81 78 THR A O 1
ATOM 644 N N . ARG A 1 79 ? 2.498 5.551 9.230 1.00 89.88 79 ARG A N 1
ATOM 645 C CA . ARG A 1 79 ? 1.923 6.902 9.330 1.00 89.88 79 ARG A CA 1
ATOM 646 C C . ARG A 1 79 ? 0.451 6.868 9.727 1.00 89.88 79 ARG A C 1
ATOM 648 O O . ARG A 1 79 ? -0.053 7.858 10.244 1.00 89.88 79 ARG A O 1
ATOM 655 N N . THR A 1 80 ? -0.227 5.738 9.529 1.00 93.25 80 THR A N 1
ATOM 656 C CA . THR A 1 80 ? -1.536 5.418 10.112 1.00 93.25 80 THR A CA 1
ATOM 657 C C . THR A 1 80 ? -1.653 3.916 10.340 1.00 93.25 80 THR A C 1
ATOM 659 O O . THR A 1 80 ? -1.306 3.122 9.469 1.00 93.25 80 THR A O 1
ATOM 662 N N . LEU A 1 81 ? -2.175 3.521 11.495 1.00 94.62 81 LEU A N 1
ATOM 663 C CA . LEU A 1 81 ? -2.624 2.160 11.762 1.00 94.62 81 LEU A CA 1
ATOM 664 C C . LEU A 1 81 ? -4.132 2.071 11.503 1.00 94.62 81 LEU A C 1
ATOM 666 O O . LEU A 1 81 ? -4.909 2.727 12.193 1.00 94.62 81 LEU A O 1
ATOM 670 N N . ALA A 1 82 ? -4.545 1.250 10.538 1.00 95.56 82 ALA A N 1
ATOM 671 C CA . ALA A 1 82 ? -5.936 0.826 10.413 1.00 95.56 82 ALA A CA 1
ATOM 672 C C . ALA A 1 82 ? -6.124 -0.501 11.159 1.00 95.56 82 ALA A C 1
ATOM 674 O O . ALA A 1 82 ? -5.381 -1.452 10.912 1.00 95.56 82 ALA A O 1
ATOM 675 N N . LEU A 1 83 ? -7.089 -0.576 12.072 1.00 96.81 83 LEU A N 1
ATOM 676 C CA . LEU A 1 83 ? -7.362 -1.767 12.874 1.00 96.81 83 LEU A CA 1
ATOM 677 C C . LEU A 1 83 ? -8.860 -2.066 12.896 1.00 96.81 83 LEU A C 1
ATOM 679 O O . LEU A 1 83 ? -9.678 -1.178 13.124 1.00 96.81 83 LEU A O 1
ATOM 683 N N . PHE A 1 84 ? -9.206 -3.330 12.680 1.00 96.88 84 PHE A N 1
ATOM 684 C CA . PHE A 1 84 ? -10.577 -3.824 12.660 1.00 96.88 84 PHE A CA 1
ATOM 685 C C . PHE A 1 84 ? -10.702 -4.952 13.670 1.00 96.88 84 PHE A C 1
ATOM 687 O O . PHE A 1 84 ? -10.007 -5.962 13.548 1.00 96.88 84 PHE A O 1
ATOM 694 N N . ALA A 1 85 ? -11.585 -4.791 14.650 1.00 96.38 85 ALA A N 1
ATOM 695 C CA . ALA A 1 85 ? -11.771 -5.774 15.704 1.00 96.38 85 ALA A CA 1
ATOM 696 C C . ALA A 1 85 ? -13.257 -6.023 15.976 1.00 96.38 85 ALA A C 1
ATOM 698 O O . ALA A 1 85 ? -14.047 -5.095 16.139 1.00 96.38 85 ALA A O 1
ATOM 699 N N . GLY A 1 86 ? -13.639 -7.293 15.990 1.00 94.25 86 GLY A N 1
ATOM 700 C CA . GLY A 1 86 ? -15.020 -7.745 16.067 1.00 94.25 86 GLY A CA 1
ATOM 701 C C . GLY A 1 86 ? -15.080 -9.258 16.239 1.00 94.25 86 GLY A C 1
ATOM 702 O O . GLY A 1 86 ? -14.103 -9.911 16.603 1.00 94.25 86 GLY A O 1
ATOM 703 N N . LYS A 1 87 ? -16.244 -9.853 15.984 1.00 90.12 87 LYS A N 1
ATOM 704 C CA . LYS A 1 87 ? -16.438 -11.289 16.185 1.00 90.12 87 LYS A CA 1
ATOM 705 C C . LYS A 1 87 ? -15.700 -12.024 15.074 1.00 90.12 87 LYS A C 1
ATOM 707 O O . LYS A 1 87 ? -16.035 -11.842 13.908 1.00 90.12 87 LYS A O 1
ATOM 712 N N . ASP A 1 88 ? -14.722 -12.848 15.439 1.00 88.38 88 ASP A N 1
ATOM 713 C CA . ASP A 1 88 ? -13.862 -13.576 14.494 1.00 88.38 88 ASP A CA 1
ATOM 714 C C . ASP A 1 88 ? -13.094 -12.644 13.529 1.00 88.38 88 ASP A C 1
ATOM 716 O O . ASP A 1 88 ? -12.739 -13.040 12.416 1.00 88.38 88 ASP A O 1
ATOM 720 N N . ILE A 1 89 ? -12.870 -11.390 13.948 1.00 92.88 89 ILE A N 1
ATOM 721 C CA . ILE A 1 89 ? -12.168 -10.350 13.193 1.00 92.88 89 ILE A CA 1
ATOM 722 C C . ILE A 1 89 ? -11.154 -9.697 14.126 1.00 92.88 89 ILE A C 1
ATOM 724 O O . ILE A 1 89 ? -11.534 -9.088 15.123 1.00 92.88 89 ILE A O 1
ATOM 728 N N . PHE A 1 90 ? -9.875 -9.789 13.781 1.00 95.00 90 PHE A N 1
ATOM 729 C CA . PHE A 1 90 ? -8.827 -8.982 14.395 1.00 95.00 90 PHE A CA 1
ATOM 730 C C . PHE A 1 90 ? -7.721 -8.763 13.366 1.00 95.00 90 PHE A C 1
ATOM 732 O O . PHE A 1 90 ? -6.802 -9.566 13.235 1.00 95.00 90 PHE A O 1
ATOM 739 N N . GLU A 1 91 ? -7.864 -7.706 12.576 1.00 95.25 91 GLU A N 1
ATOM 740 C CA . GLU A 1 91 ? -6.998 -7.426 11.432 1.00 95.25 91 GLU A CA 1
ATOM 741 C C . GLU A 1 91 ? -6.396 -6.031 11.564 1.00 95.25 91 GLU A C 1
ATOM 743 O O . GLU A 1 91 ? -7.079 -5.082 11.952 1.00 95.25 91 GLU A O 1
ATOM 748 N N . SER A 1 92 ? -5.119 -5.896 11.210 1.00 93.75 92 SER A N 1
ATOM 749 C CA . SER A 1 92 ? -4.419 -4.612 11.221 1.00 93.75 92 SER A CA 1
ATOM 750 C C . SER A 1 92 ? -3.674 -4.373 9.914 1.00 93.75 92 SER A C 1
ATOM 752 O O . SER A 1 92 ? -3.167 -5.303 9.286 1.00 93.75 92 SER A O 1
ATOM 754 N N . VAL A 1 93 ? -3.619 -3.111 9.497 1.00 91.00 93 VAL A N 1
ATOM 755 C CA . VAL A 1 93 ? -2.942 -2.660 8.282 1.00 91.00 93 VAL A CA 1
ATOM 756 C C . VAL A 1 93 ? -2.113 -1.427 8.624 1.00 91.00 93 VAL A C 1
ATOM 758 O O . VAL A 1 93 ? -2.643 -0.418 9.094 1.00 91.00 93 VAL A O 1
ATOM 761 N N . LYS A 1 94 ? -0.804 -1.504 8.373 1.00 89.81 94 LYS A N 1
ATOM 762 C CA . LYS A 1 94 ? 0.099 -0.351 8.435 1.00 89.81 94 LYS A CA 1
ATOM 763 C C . LYS A 1 94 ? -0.014 0.439 7.136 1.00 89.81 94 LYS A C 1
ATOM 765 O O . LYS A 1 94 ? 0.124 -0.130 6.057 1.00 89.81 94 LYS A O 1
ATOM 770 N N . LEU A 1 95 ? -0.263 1.737 7.242 1.00 87.19 95 LEU A N 1
ATOM 771 C CA . LEU A 1 95 ? -0.346 2.649 6.106 1.00 87.19 95 LEU A CA 1
ATOM 772 C C . LEU A 1 95 ? 0.806 3.656 6.173 1.00 87.19 95 LEU A C 1
ATOM 774 O O . LEU A 1 95 ? 1.016 4.253 7.235 1.00 87.19 95 LEU A O 1
ATOM 778 N N . PRO A 1 96 ? 1.521 3.911 5.064 1.00 81.00 96 PRO A N 1
ATOM 779 C CA . PRO A 1 96 ? 2.578 4.920 5.014 1.00 81.00 96 PRO A CA 1
ATOM 780 C C . PRO A 1 96 ? 2.055 6.335 4.720 1.00 81.00 96 PRO A C 1
ATOM 782 O O . PRO A 1 96 ? 2.843 7.238 4.449 1.00 81.00 96 PRO A O 1
ATOM 785 N N . VAL A 1 97 ? 0.741 6.563 4.825 1.00 82.88 97 VAL A N 1
ATOM 786 C CA . VAL A 1 97 ? 0.114 7.894 4.766 1.00 82.88 97 VAL A CA 1
ATOM 787 C C . VAL A 1 97 ? -0.601 8.246 6.058 1.00 82.88 97 VAL A C 1
ATOM 789 O O . VAL A 1 97 ? -0.923 7.382 6.874 1.00 82.88 97 VAL A O 1
ATOM 792 N N . VAL A 1 98 ? -0.839 9.540 6.239 1.00 88.31 98 VAL A N 1
ATOM 793 C CA . VAL A 1 98 ? -1.616 10.067 7.357 1.00 88.31 98 VAL A CA 1
ATOM 794 C C . VAL A 1 98 ? -3.081 10.119 6.939 1.00 88.31 98 VAL A C 1
ATOM 796 O O . VAL A 1 98 ? -3.428 10.847 6.014 1.00 88.31 98 VAL A O 1
ATOM 799 N N . LEU A 1 99 ? -3.934 9.367 7.628 1.00 90.75 99 LEU A N 1
ATOM 800 C CA . LEU A 1 99 ? -5.384 9.527 7.578 1.00 90.75 99 LEU A CA 1
ATOM 801 C C . LEU A 1 99 ? -5.852 10.251 8.840 1.00 90.75 99 LEU A C 1
ATOM 803 O O . LEU A 1 99 ? -5.191 10.210 9.878 1.00 90.75 99 LEU A O 1
ATOM 807 N N . SER A 1 100 ? -7.009 10.908 8.768 1.00 89.50 100 SER A N 1
ATOM 808 C CA . SER A 1 100 ? -7.621 11.508 9.956 1.00 89.50 100 SER A CA 1
ATOM 809 C C . SER A 1 100 ? -7.905 10.444 11.018 1.00 89.50 100 SER A C 1
ATOM 811 O O . SER A 1 100 ? -8.347 9.344 10.681 1.00 89.50 100 SER A O 1
ATOM 813 N N . SER A 1 101 ? -7.714 10.798 12.294 1.00 91.19 101 SER A N 1
ATOM 814 C CA . SER A 1 101 ? -8.098 9.925 13.407 1.00 91.19 101 SER A CA 1
ATOM 815 C C . SER A 1 101 ? -9.596 9.636 13.346 1.00 91.19 101 SER A C 1
ATOM 817 O O . SER A 1 101 ? -10.405 10.567 13.304 1.00 91.19 101 SER A O 1
ATOM 819 N N . ARG A 1 102 ? -9.971 8.355 13.294 1.00 90.81 102 ARG A N 1
ATOM 820 C CA . ARG A 1 102 ? -11.372 7.918 13.261 1.00 90.81 102 ARG A CA 1
ATOM 821 C C . ARG A 1 102 ? -11.567 6.669 14.106 1.00 90.81 102 ARG A C 1
ATOM 823 O O . ARG A 1 102 ? -10.789 5.722 14.015 1.00 90.81 102 ARG A O 1
ATOM 830 N N . VAL A 1 103 ? -12.649 6.661 14.877 1.00 91.69 103 VAL A N 1
ATOM 831 C CA . VAL A 1 103 ? -13.108 5.520 15.670 1.00 91.69 103 VAL A CA 1
ATOM 832 C C . VAL A 1 103 ? -14.579 5.300 15.353 1.00 91.69 103 VAL A C 1
ATOM 834 O O . VAL A 1 103 ? -15.403 6.174 15.605 1.00 91.69 103 VAL A O 1
ATOM 837 N N . HIS A 1 104 ? -14.900 4.146 14.776 1.00 91.31 104 HIS A N 1
ATOM 838 C CA . HIS A 1 104 ? -16.263 3.775 14.405 1.00 91.31 104 HIS A CA 1
ATOM 839 C C . HIS A 1 104 ? -16.654 2.463 15.075 1.00 91.31 104 HIS A C 1
ATOM 841 O O . HIS A 1 104 ? -15.851 1.531 15.111 1.00 91.31 104 HIS A O 1
ATOM 847 N N . VAL A 1 105 ? -17.894 2.379 15.553 1.00 92.75 105 VAL A N 1
ATOM 848 C CA . VAL A 1 105 ? -18.503 1.135 16.032 1.00 92.75 105 VAL A CA 1
ATOM 849 C C . VAL A 1 105 ? -19.780 0.903 15.258 1.00 92.75 105 VAL A C 1
ATOM 851 O O . VAL A 1 105 ? -20.737 1.655 15.392 1.00 92.75 105 VAL A O 1
ATOM 854 N N . GLU A 1 106 ? -19.756 -0.117 14.410 1.00 92.75 106 GLU A N 1
ATOM 855 C CA . GLU A 1 106 ? -20.781 -0.354 13.397 1.00 92.75 106 GLU A CA 1
ATOM 856 C C . GLU A 1 106 ? -21.025 -1.851 13.220 1.00 92.75 106 GLU A C 1
ATOM 858 O O . GLU A 1 106 ? -20.174 -2.676 13.546 1.00 92.75 106 GLU A O 1
ATOM 863 N N . ASN A 1 107 ? -22.163 -2.231 12.637 1.00 91.94 107 ASN A N 1
ATOM 864 C CA . ASN A 1 107 ? -22.504 -3.640 12.377 1.00 91.94 107 ASN A CA 1
ATOM 865 C C . ASN A 1 107 ? -21.751 -4.263 11.181 1.00 91.94 107 ASN A C 1
ATOM 867 O O . ASN A 1 107 ? -22.146 -5.316 10.672 1.00 91.94 107 ASN A O 1
ATOM 871 N N . LYS A 1 108 ? -20.686 -3.606 10.717 1.00 93.94 108 LYS A N 1
ATOM 872 C CA . LYS A 1 108 ? -19.747 -4.064 9.689 1.00 93.94 108 LYS A CA 1
ATOM 873 C C . LYS A 1 108 ? -18.441 -3.256 9.775 1.00 93.94 108 LYS A C 1
ATOM 875 O O . LYS A 1 108 ? -18.484 -2.108 10.222 1.00 93.94 108 LYS A O 1
ATOM 880 N N . PRO A 1 109 ? -17.300 -3.786 9.299 1.00 95.19 109 PRO A N 1
ATOM 881 C CA . PRO A 1 109 ? -16.063 -3.014 9.191 1.00 95.19 109 PRO A CA 1
ATOM 882 C C . PRO A 1 109 ? -16.226 -1.777 8.289 1.00 95.19 109 PRO A C 1
ATOM 884 O O . PRO A 1 109 ? -16.725 -1.875 7.164 1.00 95.19 109 PRO A O 1
ATOM 887 N N . ILE A 1 110 ? -15.767 -0.612 8.752 1.00 95.62 110 ILE A N 1
ATOM 888 C CA . ILE A 1 110 ? -15.772 0.631 7.970 1.00 95.62 110 ILE A CA 1
ATOM 889 C C . ILE A 1 110 ? -14.488 0.720 7.158 1.00 95.62 110 ILE A C 1
ATOM 891 O O . ILE A 1 110 ? -13.456 1.165 7.653 1.00 95.62 110 ILE A O 1
ATOM 895 N N . LEU A 1 111 ? -14.557 0.283 5.900 1.00 94.44 111 LEU A N 1
ATOM 896 C CA . LEU A 1 111 ? -13.403 0.186 5.001 1.00 94.44 111 LEU A CA 1
ATOM 897 C C . LEU A 1 111 ? -13.153 1.443 4.158 1.00 94.44 111 LEU A C 1
ATOM 899 O O . LEU A 1 111 ? -12.101 1.516 3.532 1.00 94.44 111 LEU A O 1
ATOM 903 N N . SER A 1 112 ? -14.077 2.414 4.130 1.00 92.75 112 SER A N 1
ATOM 904 C CA . SER A 1 112 ? -14.002 3.540 3.186 1.00 92.75 112 SER A CA 1
ATOM 905 C C . SER A 1 112 ? -12.695 4.337 3.258 1.00 92.75 112 SER A C 1
ATOM 907 O O . SER A 1 112 ? -12.085 4.488 2.203 1.00 92.75 112 SER A O 1
ATOM 909 N N . PRO A 1 113 ? -12.165 4.739 4.437 1.00 92.25 113 PRO A N 1
ATOM 910 C CA . PRO A 1 113 ? -10.898 5.472 4.475 1.00 92.25 113 PRO A CA 1
ATOM 911 C C . PRO A 1 113 ? -9.717 4.647 3.948 1.00 92.25 113 PRO A C 1
ATOM 913 O O . PRO A 1 113 ? -8.825 5.181 3.294 1.00 92.25 113 PRO A O 1
ATOM 916 N N . LEU A 1 114 ? -9.710 3.333 4.204 1.00 89.56 114 LEU A N 1
ATOM 917 C CA . LEU A 1 114 ? -8.680 2.435 3.684 1.00 89.56 114 LEU A CA 1
ATOM 918 C C . LEU A 1 114 ? -8.781 2.293 2.160 1.00 89.56 114 LEU A C 1
ATOM 920 O O . LEU A 1 114 ? -7.763 2.344 1.477 1.00 89.56 114 LEU A O 1
ATOM 924 N N . THR A 1 115 ? -9.984 2.095 1.620 1.00 87.75 115 THR A N 1
ATOM 925 C CA . THR A 1 115 ? -10.173 1.943 0.170 1.00 87.75 115 THR A CA 1
ATOM 926 C C . THR A 1 115 ? -9.893 3.240 -0.580 1.00 87.75 115 THR A C 1
ATOM 928 O O . THR A 1 115 ? -9.232 3.189 -1.610 1.00 87.75 115 THR A O 1
ATOM 931 N N . GLU A 1 116 ? -10.300 4.389 -0.033 1.00 87.56 116 GLU A N 1
ATOM 932 C CA . GLU A 1 116 ? -10.000 5.716 -0.588 1.00 87.56 116 GLU A CA 1
ATOM 933 C C . GLU A 1 116 ? -8.486 5.940 -0.674 1.00 87.56 116 GLU A C 1
ATOM 935 O O . GLU A 1 116 ? -7.973 6.248 -1.747 1.00 87.56 116 GLU A O 1
ATOM 940 N N . ALA A 1 117 ? -7.745 5.659 0.405 1.00 84.94 117 ALA A N 1
ATOM 941 C CA . ALA A 1 117 ? -6.288 5.785 0.413 1.00 84.94 117 ALA A CA 1
ATOM 942 C C . ALA A 1 117 ? -5.603 4.909 -0.653 1.00 84.94 117 ALA A C 1
ATOM 944 O O . ALA A 1 117 ? -4.594 5.310 -1.233 1.00 84.94 117 ALA A O 1
ATOM 945 N N . LEU A 1 118 ? -6.141 3.715 -0.926 1.00 79.56 118 LEU A N 1
ATOM 946 C CA . LEU A 1 118 ? -5.619 2.817 -1.962 1.00 79.56 118 LEU A CA 1
ATOM 947 C C . LEU A 1 118 ? -5.985 3.249 -3.378 1.00 79.56 118 LEU A C 1
ATOM 949 O O . LEU A 1 118 ? -5.194 3.041 -4.299 1.00 79.56 118 LEU A O 1
ATOM 953 N N . ASP A 1 119 ? -7.164 3.831 -3.559 1.00 80.62 119 ASP A N 1
ATOM 954 C CA . ASP A 1 119 ? -7.601 4.359 -4.847 1.00 80.62 119 ASP A CA 1
ATOM 955 C C . ASP A 1 119 ? -6.835 5.635 -5.221 1.00 80.62 119 ASP A C 1
ATOM 957 O O . ASP A 1 119 ? -6.520 5.845 -6.396 1.00 80.62 119 ASP A O 1
ATOM 961 N N . GLU A 1 120 ? -6.491 6.456 -4.226 1.00 82.25 120 GLU A N 1
ATOM 962 C CA . GLU A 1 120 ? -5.629 7.632 -4.375 1.00 82.25 120 GLU A CA 1
ATOM 963 C C . GLU A 1 120 ? -4.168 7.261 -4.631 1.00 82.25 120 GLU A C 1
ATOM 965 O O . GLU A 1 120 ? -3.457 8.014 -5.291 1.00 82.25 120 GLU A O 1
ATOM 970 N N . ASN A 1 121 ? -3.726 6.088 -4.172 1.00 79.12 121 ASN A N 1
ATOM 971 C CA . ASN A 1 121 ? -2.350 5.620 -4.318 1.00 79.12 121 ASN A CA 1
ATOM 972 C C . ASN A 1 121 ? -2.297 4.286 -5.081 1.00 79.12 121 ASN A C 1
ATOM 974 O O . ASN A 1 121 ? -1.941 3.247 -4.509 1.00 79.12 121 ASN A O 1
ATOM 978 N N . PRO A 1 122 ? -2.655 4.279 -6.382 1.00 81.81 122 PRO A N 1
ATOM 979 C CA . PRO A 1 122 ? -2.636 3.062 -7.168 1.00 81.81 122 PRO A CA 1
ATOM 980 C C . PRO A 1 122 ? -1.209 2.506 -7.259 1.00 81.81 122 PRO A C 1
ATOM 982 O O . PRO A 1 122 ? -0.248 3.268 -7.408 1.00 81.81 122 PRO A O 1
ATOM 985 N N . PRO A 1 123 ? -1.049 1.173 -7.232 1.00 83.25 123 PRO A N 1
ATOM 986 C CA . PRO A 1 123 ? 0.254 0.561 -7.422 1.00 83.25 123 PRO A CA 1
ATOM 987 C C . PRO A 1 123 ? 0.786 0.911 -8.808 1.00 83.25 123 PRO A C 1
ATOM 989 O O . PRO A 1 123 ? 0.028 1.033 -9.778 1.00 83.25 123 PRO A O 1
ATOM 992 N N . TYR A 1 124 ? 2.099 1.025 -8.923 1.00 87.69 124 TYR A N 1
ATOM 993 C CA . TYR A 1 124 ? 2.736 1.268 -10.203 1.00 87.69 124 TYR A CA 1
ATOM 994 C C . TYR A 1 124 ? 3.942 0.370 -10.389 1.00 87.69 124 TYR A C 1
ATOM 996 O O . TYR A 1 124 ? 4.522 -0.154 -9.441 1.00 87.69 124 TYR A O 1
ATOM 1004 N N . ILE A 1 125 ? 4.315 0.188 -11.645 1.00 89.62 125 ILE A N 1
ATOM 1005 C CA . ILE A 1 125 ? 5.545 -0.495 -12.010 1.00 89.62 125 ILE A CA 1
ATOM 1006 C C . ILE A 1 125 ? 6.498 0.445 -12.712 1.00 89.62 125 ILE A C 1
ATOM 1008 O O . ILE A 1 125 ? 6.099 1.325 -13.479 1.00 89.62 125 ILE A O 1
ATOM 1012 N N . ILE A 1 126 ? 7.778 0.191 -12.486 1.00 91.00 126 ILE A N 1
ATOM 1013 C CA . ILE A 1 126 ? 8.870 0.781 -13.239 1.00 91.00 126 ILE A CA 1
ATOM 1014 C C . ILE A 1 126 ? 9.389 -0.299 -14.172 1.00 91.00 126 ILE A C 1
ATOM 1016 O O . ILE A 1 126 ? 9.845 -1.346 -13.717 1.00 91.00 126 ILE A O 1
ATOM 1020 N N . VAL A 1 127 ? 9.307 -0.051 -15.473 1.00 92.12 127 VAL A N 1
ATOM 1021 C CA . VAL A 1 127 ? 9.863 -0.938 -16.494 1.00 92.12 127 VAL A CA 1
ATOM 1022 C C . VAL A 1 127 ? 11.162 -0.321 -16.976 1.00 92.12 127 VAL A C 1
ATOM 1024 O O . VAL A 1 127 ? 11.156 0.615 -17.776 1.00 92.12 127 VAL A O 1
ATOM 1027 N N . LEU A 1 128 ? 12.274 -0.819 -16.450 1.00 91.19 128 LEU A N 1
ATOM 1028 C CA . LEU A 1 128 ? 13.608 -0.461 -16.902 1.00 91.19 128 LEU A CA 1
ATOM 1029 C C . LEU A 1 128 ? 13.923 -1.264 -18.155 1.00 91.19 128 LEU A C 1
ATOM 1031 O O . LEU A 1 128 ? 13.817 -2.491 -18.152 1.00 91.19 128 LEU A O 1
ATOM 1035 N N . ILE A 1 129 ? 14.296 -0.570 -19.222 1.00 90.94 129 ILE A N 1
ATOM 1036 C CA . ILE A 1 129 ? 14.642 -1.168 -20.504 1.00 90.94 129 ILE A CA 1
ATOM 1037 C C . ILE A 1 129 ? 16.003 -0.669 -20.976 1.00 90.94 129 ILE A C 1
ATOM 1039 O O . ILE A 1 129 ? 16.276 0.529 -21.066 1.00 90.94 129 ILE A O 1
ATOM 1043 N N . ASP A 1 130 ? 16.831 -1.626 -21.353 1.00 87.94 130 ASP A N 1
ATOM 1044 C CA . ASP A 1 130 ? 18.079 -1.431 -22.065 1.00 87.94 130 ASP A CA 1
ATOM 1045 C C . ASP A 1 130 ? 18.145 -2.443 -23.221 1.00 87.94 130 ASP A C 1
ATOM 1047 O O . ASP A 1 130 ? 17.238 -3.249 -23.438 1.00 87.94 130 ASP A O 1
ATOM 1051 N N . ARG A 1 131 ? 19.207 -2.400 -24.022 1.00 83.81 131 ARG A N 1
ATOM 1052 C CA . ARG A 1 131 ? 19.374 -3.278 -25.180 1.00 83.81 131 ARG A CA 1
ATOM 1053 C C . ARG A 1 131 ? 19.442 -4.746 -24.773 1.00 83.81 131 ARG A C 1
ATOM 1055 O O . ARG A 1 131 ? 18.965 -5.577 -25.532 1.00 83.81 131 ARG A O 1
ATOM 1062 N N . THR A 1 132 ? 20.036 -5.065 -23.624 1.00 79.38 132 THR A N 1
ATOM 1063 C CA . THR A 1 132 ? 20.302 -6.439 -23.145 1.00 79.38 132 THR A CA 1
ATOM 1064 C C . THR A 1 132 ? 19.654 -6.748 -21.791 1.00 79.38 132 THR A C 1
ATOM 1066 O O . THR A 1 132 ? 19.706 -7.881 -21.301 1.00 79.38 132 THR A O 1
ATOM 1069 N N . TYR A 1 133 ? 19.044 -5.751 -21.161 1.00 82.19 133 TYR A N 1
ATOM 1070 C CA . TYR A 1 133 ? 18.531 -5.840 -19.804 1.00 82.19 133 TYR A CA 1
ATOM 1071 C C . TYR A 1 133 ? 17.117 -5.282 -19.733 1.00 82.19 133 TYR A C 1
ATOM 1073 O O . TYR A 1 133 ? 16.826 -4.221 -20.280 1.00 82.19 133 TYR A O 1
ATOM 1081 N N . GLY A 1 134 ? 16.254 -5.990 -19.016 1.00 84.94 134 GLY A N 1
ATOM 1082 C CA . GLY A 1 134 ? 14.936 -5.507 -18.651 1.00 84.94 134 GLY A CA 1
ATOM 1083 C C . GLY A 1 134 ? 14.659 -5.810 -17.190 1.00 84.94 134 GLY A C 1
ATOM 1084 O O . GLY A 1 134 ? 14.868 -6.934 -16.746 1.00 84.94 134 GLY A O 1
ATOM 1085 N N . GLU A 1 135 ? 14.145 -4.851 -16.439 1.00 86.50 135 GLU A N 1
ATOM 1086 C CA . GLU A 1 135 ? 13.714 -5.079 -15.062 1.00 86.50 135 GLU A CA 1
ATOM 1087 C C . GLU A 1 135 ? 12.356 -4.443 -14.828 1.00 86.50 135 GLU A C 1
ATOM 1089 O O . GLU A 1 135 ? 12.084 -3.333 -15.275 1.00 86.50 135 GLU A O 1
ATOM 1094 N N . ILE A 1 136 ? 11.495 -5.178 -14.135 1.00 86.69 136 ILE A N 1
ATOM 1095 C CA . ILE A 1 136 ? 10.202 -4.691 -13.682 1.00 86.69 136 ILE A CA 1
ATOM 1096 C C . ILE A 1 136 ? 10.289 -4.567 -12.169 1.00 86.69 136 ILE A C 1
ATOM 1098 O O . ILE A 1 136 ? 10.486 -5.562 -11.472 1.00 86.69 136 ILE A O 1
ATOM 1102 N N . ILE A 1 137 ? 10.153 -3.345 -11.673 1.00 85.62 137 ILE A N 1
ATOM 1103 C CA . ILE A 1 137 ? 10.070 -3.047 -10.246 1.00 85.62 137 ILE A CA 1
ATOM 1104 C C . ILE A 1 137 ? 8.604 -2.769 -9.940 1.00 85.62 137 ILE A C 1
ATOM 1106 O O . ILE A 1 137 ? 8.038 -1.822 -10.479 1.00 85.62 137 ILE A O 1
ATOM 1110 N N . GLU A 1 138 ? 7.993 -3.596 -9.101 1.00 84.19 138 GLU A N 1
ATOM 1111 C CA . GLU A 1 138 ? 6.649 -3.393 -8.571 1.00 84.19 138 GLU A CA 1
ATOM 1112 C C . GLU A 1 138 ? 6.741 -2.508 -7.330 1.00 84.19 138 GLU A C 1
ATOM 1114 O O . GLU A 1 138 ? 7.352 -2.874 -6.326 1.00 84.19 138 GLU A O 1
ATOM 1119 N N . VAL A 1 139 ? 6.151 -1.317 -7.415 1.00 81.62 139 VAL A N 1
ATOM 1120 C CA . VAL A 1 139 ? 6.050 -0.385 -6.297 1.00 81.62 139 VAL A CA 1
ATOM 1121 C C . VAL A 1 139 ? 4.609 -0.395 -5.814 1.00 81.62 139 VAL A C 1
ATOM 1123 O O . VAL A 1 139 ? 3.691 0.107 -6.471 1.00 81.62 139 VAL A O 1
ATOM 1126 N N . ASN A 1 140 ? 4.414 -1.014 -4.655 1.00 74.62 140 ASN A N 1
ATOM 1127 C CA . ASN A 1 140 ? 3.126 -1.101 -3.998 1.00 74.62 140 ASN A CA 1
ATOM 1128 C C . ASN A 1 140 ? 3.110 -0.146 -2.808 1.00 74.62 140 ASN A C 1
ATOM 1130 O O . ASN A 1 140 ? 3.982 -0.195 -1.948 1.00 74.62 140 ASN A O 1
ATOM 1134 N N . PHE A 1 141 ? 2.084 0.695 -2.755 1.00 71.19 141 PHE A N 1
ATOM 1135 C CA . PHE A 1 141 ? 1.881 1.688 -1.708 1.00 71.19 141 PHE A CA 1
ATOM 1136 C C . PHE A 1 141 ? 1.911 1.112 -0.286 1.00 71.19 141 PHE A C 1
ATOM 1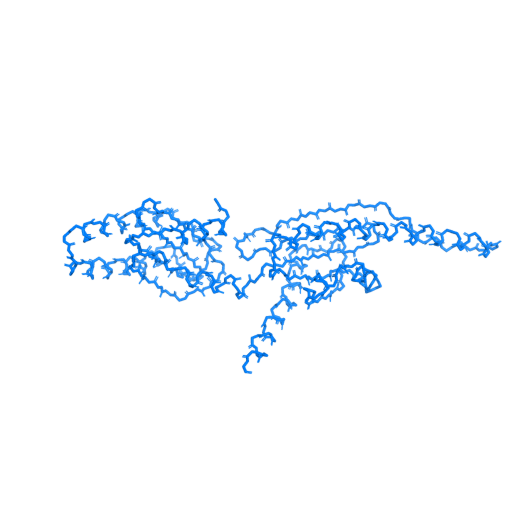138 O O . PHE A 1 141 ? 2.207 1.828 0.658 1.00 71.19 141 PHE A O 1
ATOM 1145 N N . LEU A 1 142 ? 1.589 -0.169 -0.117 1.00 67.19 142 LEU A N 1
ATOM 1146 C CA . LEU A 1 142 ? 1.476 -0.817 1.190 1.00 67.19 142 LEU A CA 1
ATOM 1147 C C . LEU A 1 142 ? 2.675 -1.687 1.569 1.00 67.19 142 LEU A C 1
ATOM 1149 O O . LEU A 1 142 ? 2.675 -2.274 2.650 1.00 67.19 142 LEU A O 1
ATOM 1153 N N . GLU A 1 143 ? 3.653 -1.831 0.680 1.00 66.12 143 GLU A N 1
ATOM 1154 C CA . GLU A 1 143 ? 4.827 -2.666 0.919 1.00 66.12 143 GLU A CA 1
ATOM 1155 C C . GLU A 1 143 ? 6.022 -1.767 1.236 1.00 66.12 143 GLU A C 1
ATOM 1157 O O . GLU A 1 143 ? 6.291 -0.800 0.526 1.00 66.12 143 GLU A O 1
ATOM 1162 N N . GLU A 1 144 ? 6.735 -2.072 2.324 1.00 57.09 144 GLU A N 1
ATOM 1163 C CA . GLU A 1 144 ? 7.931 -1.316 2.726 1.00 57.09 144 GLU A CA 1
ATOM 1164 C C . GLU A 1 144 ? 9.060 -1.449 1.691 1.00 57.09 144 GLU A C 1
ATOM 1166 O O . GLU A 1 144 ? 9.846 -0.521 1.497 1.00 57.09 144 GLU A O 1
ATOM 1171 N N . GLU A 1 145 ? 9.112 -2.584 0.988 1.00 60.62 145 GLU A N 1
ATOM 1172 C CA . GLU A 1 145 ? 10.098 -2.869 -0.046 1.00 60.62 145 GLU A CA 1
ATOM 1173 C C . GLU A 1 145 ? 9.431 -3.124 -1.398 1.00 60.62 145 GLU A C 1
ATOM 1175 O O . GLU A 1 145 ? 8.513 -3.931 -1.525 1.00 60.62 145 GLU A O 1
ATOM 1180 N N . ALA A 1 146 ? 9.948 -2.473 -2.440 1.00 65.12 146 ALA A N 1
ATOM 1181 C CA . ALA A 1 146 ? 9.510 -2.718 -3.806 1.00 65.12 146 ALA A CA 1
ATOM 1182 C C . ALA A 1 146 ? 10.006 -4.088 -4.299 1.00 65.12 146 ALA A C 1
ATOM 1184 O O . ALA A 1 146 ? 11.221 -4.293 -4.473 1.00 65.12 146 ALA A O 1
ATOM 1185 N N . ALA A 1 147 ? 9.077 -4.996 -4.597 1.00 67.00 147 ALA A N 1
ATOM 1186 C CA . ALA A 1 147 ? 9.388 -6.255 -5.261 1.00 67.00 147 ALA A CA 1
ATOM 1187 C C . ALA A 1 147 ? 9.996 -5.987 -6.650 1.00 67.00 147 ALA A C 1
ATOM 1189 O O . ALA A 1 147 ? 9.579 -5.074 -7.362 1.00 67.00 147 ALA A O 1
ATOM 1190 N N . SER A 1 148 ? 11.008 -6.755 -7.064 1.00 63.03 148 SER A N 1
ATOM 1191 C CA . SER A 1 148 ? 11.555 -6.633 -8.421 1.00 63.03 148 SER A CA 1
ATOM 1192 C C . SER A 1 148 ? 11.735 -7.975 -9.113 1.00 63.03 148 SER A C 1
ATOM 1194 O O . SER A 1 148 ? 12.077 -8.992 -8.509 1.00 63.03 148 SER A O 1
ATOM 1196 N N . LYS A 1 149 ? 11.487 -7.965 -10.422 1.00 60.41 149 LYS A N 1
ATOM 1197 C CA . LYS A 1 149 ? 11.653 -9.098 -11.323 1.00 60.41 149 LYS A CA 1
ATOM 1198 C C . LYS A 1 149 ? 12.572 -8.702 -12.472 1.00 60.41 149 LYS A C 1
ATOM 1200 O O . LYS A 1 149 ? 12.234 -7.853 -13.296 1.00 60.41 149 LYS A O 1
ATOM 1205 N N . VAL A 1 150 ? 13.724 -9.362 -12.542 1.00 64.88 150 VAL A N 1
ATOM 1206 C CA . VAL A 1 150 ? 14.795 -9.064 -13.501 1.00 64.88 150 VAL A CA 1
ATOM 1207 C C . VAL A 1 150 ? 14.771 -10.046 -14.675 1.00 64.88 150 VAL A C 1
ATOM 1209 O O . VAL A 1 150 ? 14.669 -11.258 -14.486 1.00 64.88 150 VAL A O 1
ATOM 1212 N N . ILE A 1 151 ? 14.925 -9.534 -15.896 1.00 58.75 151 ILE A N 1
ATOM 1213 C CA . ILE A 1 151 ? 15.201 -10.298 -17.116 1.00 58.75 151 ILE A CA 1
ATOM 1214 C C . ILE A 1 151 ? 16.538 -9.844 -17.704 1.00 58.75 151 ILE A C 1
ATOM 1216 O O . ILE A 1 151 ? 16.716 -8.694 -18.096 1.00 58.75 151 ILE A O 1
ATOM 1220 N N . LYS A 1 152 ? 17.453 -10.791 -17.908 1.00 56.81 152 LYS A N 1
ATOM 1221 C CA . LYS A 1 152 ? 18.663 -10.576 -18.713 1.00 56.81 152 LYS A CA 1
ATOM 1222 C C . LYS A 1 152 ? 18.514 -11.294 -20.050 1.00 56.81 152 LYS A C 1
ATOM 1224 O O . LYS A 1 152 ? 18.001 -12.411 -20.111 1.00 56.81 152 LYS A O 1
ATOM 1229 N N . SER A 1 153 ? 18.900 -10.657 -21.150 1.00 54.69 153 SER A N 1
ATOM 1230 C CA . SER A 1 153 ? 18.931 -11.282 -22.475 1.00 54.69 153 SER A CA 1
ATOM 1231 C C . SER A 1 153 ? 20.192 -10.884 -23.219 1.00 54.69 153 SER A C 1
ATOM 1233 O O . SER A 1 153 ? 20.643 -9.749 -23.161 1.00 54.69 153 SER A O 1
ATOM 1235 N N . TYR A 1 154 ? 20.745 -11.816 -23.983 1.00 46.72 154 TYR A N 1
ATOM 1236 C CA . TYR A 1 154 ? 21.819 -11.478 -24.900 1.00 46.72 154 TYR A CA 1
ATOM 1237 C C . TYR A 1 154 ? 21.252 -10.754 -26.129 1.00 46.72 154 TYR A C 1
ATOM 1239 O O . TYR A 1 154 ? 20.399 -11.300 -26.834 1.00 46.72 154 TYR A O 1
ATOM 1247 N N . VAL A 1 155 ? 21.736 -9.538 -26.382 1.00 56.66 155 VAL A N 1
ATOM 1248 C CA . VAL A 1 155 ? 21.483 -8.766 -27.606 1.00 56.66 155 VAL A CA 1
ATOM 1249 C C . VAL A 1 155 ? 22.839 -8.315 -28.152 1.00 56.66 155 VAL A C 1
ATOM 1251 O O . VAL A 1 155 ? 23.549 -7.586 -27.454 1.00 56.66 155 VAL A O 1
ATOM 1254 N N . PRO A 1 156 ? 23.235 -8.757 -29.363 1.00 45.56 156 PRO A N 1
ATOM 1255 C CA . PRO A 1 156 ? 24.531 -8.403 -29.931 1.00 45.56 156 PRO A CA 1
ATOM 1256 C C . PRO A 1 156 ? 24.691 -6.883 -30.083 1.00 45.56 156 PRO A C 1
ATOM 1258 O O . PRO A 1 156 ? 23.741 -6.165 -30.414 1.00 45.56 156 PRO A O 1
ATOM 1261 N N . GLN A 1 157 ? 25.904 -6.379 -29.848 1.00 52.12 157 GLN A N 1
ATOM 1262 C CA . GLN A 1 157 ? 26.215 -4.963 -30.045 1.00 52.12 157 GLN A CA 1
ATOM 1263 C C . GLN A 1 157 ? 26.211 -4.605 -31.537 1.00 52.12 157 GLN A C 1
ATOM 1265 O O . GLN A 1 157 ? 26.547 -5.426 -32.391 1.00 52.12 157 GLN A O 1
ATOM 1270 N N . ARG A 1 158 ? 25.858 -3.353 -31.861 1.00 52.06 158 ARG A N 1
ATOM 1271 C CA . ARG A 1 158 ? 26.069 -2.825 -33.216 1.00 52.06 158 ARG A CA 1
ATOM 1272 C C . ARG A 1 158 ? 27.567 -2.660 -33.432 1.00 52.06 158 ARG A C 1
ATOM 1274 O O . ARG A 1 158 ? 28.168 -1.745 -32.883 1.00 52.06 158 ARG A O 1
ATOM 1281 N N . ILE A 1 159 ? 28.147 -3.534 -34.241 1.00 49.38 159 ILE A N 1
ATOM 1282 C CA . ILE A 1 159 ? 29.496 -3.351 -34.766 1.00 49.38 159 ILE A CA 1
ATOM 1283 C C . ILE A 1 159 ? 29.337 -2.574 -36.073 1.00 49.38 159 ILE A C 1
ATOM 1285 O O . ILE A 1 159 ? 28.735 -3.074 -37.022 1.00 49.38 159 ILE A O 1
ATOM 1289 N N . LEU A 1 160 ? 29.830 -1.333 -36.116 1.00 45.72 160 LEU A N 1
ATOM 1290 C CA . LEU A 1 160 ? 30.022 -0.621 -37.379 1.00 45.72 160 LEU A CA 1
ATOM 1291 C C . LEU A 1 160 ? 31.166 -1.327 -38.108 1.00 45.72 160 LEU A C 1
ATOM 1293 O O . LEU A 1 160 ? 32.331 -1.147 -37.751 1.00 45.72 160 LEU A O 1
ATOM 1297 N N . ALA A 1 161 ? 30.840 -2.171 -39.085 1.00 48.19 161 ALA A N 1
ATOM 1298 C CA . ALA A 1 161 ? 31.846 -2.756 -39.956 1.00 48.19 161 ALA A CA 1
ATOM 1299 C C . ALA A 1 161 ? 32.493 -1.612 -40.750 1.00 48.19 161 ALA A C 1
ATOM 1301 O O . ALA A 1 161 ? 31.877 -1.012 -41.625 1.00 48.19 161 ALA A O 1
ATOM 1302 N N . LYS A 1 162 ? 33.732 -1.242 -40.410 1.00 41.75 162 LYS A N 1
ATOM 1303 C CA . LYS A 1 162 ? 34.522 -0.349 -41.257 1.00 41.75 162 LYS A CA 1
ATOM 1304 C C . LYS A 1 162 ? 34.958 -1.137 -42.495 1.00 41.75 162 LYS A C 1
ATOM 1306 O O . LYS A 1 162 ? 35.989 -1.797 -42.459 1.00 41.75 162 LYS A O 1
ATOM 1311 N N . GLY A 1 163 ? 34.192 -1.014 -43.576 1.00 46.97 163 GLY A N 1
ATOM 1312 C CA . GLY A 1 163 ? 34.651 -1.281 -44.939 1.00 46.97 163 GLY A CA 1
ATOM 1313 C C . GLY A 1 163 ? 34.086 -2.531 -45.623 1.00 46.97 163 GLY A C 1
ATOM 1314 O O . GLY A 1 163 ? 34.160 -3.639 -45.103 1.00 46.97 163 GLY A O 1
ATOM 1315 N N . TYR A 1 164 ? 33.649 -2.303 -46.867 1.00 45.81 164 TYR A N 1
ATOM 1316 C CA . TYR A 1 164 ? 33.580 -3.239 -47.999 1.00 45.81 164 TYR A CA 1
ATOM 1317 C C . TYR A 1 164 ? 32.460 -4.287 -48.102 1.00 45.81 164 TYR A C 1
ATOM 1319 O O . TYR A 1 164 ? 32.577 -5.170 -48.945 1.00 45.81 164 TYR A O 1
ATOM 1327 N N . ASP A 1 165 ? 31.335 -4.181 -47.385 1.00 47.94 165 ASP A N 1
ATOM 1328 C CA . ASP A 1 165 ? 30.215 -5.114 -47.627 1.00 47.94 165 ASP A CA 1
ATOM 1329 C C . ASP A 1 165 ? 28.826 -4.546 -47.263 1.00 47.94 165 ASP A C 1
ATOM 1331 O O . ASP A 1 165 ? 28.162 -4.976 -46.315 1.00 47.94 165 ASP A O 1
ATOM 1335 N N . ILE A 1 166 ? 28.329 -3.621 -48.092 1.00 51.72 166 ILE A N 1
ATOM 1336 C CA . ILE A 1 166 ? 26.999 -2.986 -47.961 1.00 51.72 166 ILE A CA 1
ATOM 1337 C C . ILE A 1 166 ? 25.863 -4.034 -47.830 1.00 51.72 166 ILE A C 1
ATOM 1339 O O . ILE A 1 166 ? 24.868 -3.804 -47.148 1.00 51.72 166 ILE A O 1
ATOM 1343 N N . GLY A 1 167 ? 26.014 -5.236 -48.408 1.00 52.88 167 GLY A N 1
ATOM 1344 C CA . GLY A 1 167 ? 25.025 -6.325 -48.314 1.00 52.88 167 GLY A CA 1
ATOM 1345 C C . GLY A 1 167 ? 25.090 -7.204 -47.047 1.00 52.88 167 GLY A C 1
ATOM 1346 O O . GLY A 1 167 ? 24.085 -7.833 -46.691 1.00 52.88 167 GLY A O 1
ATOM 1347 N N . ARG A 1 168 ? 26.237 -7.282 -46.346 1.00 53.09 168 ARG A N 1
ATOM 1348 C CA . ARG A 1 168 ? 26.383 -8.049 -45.081 1.00 53.09 168 ARG A CA 1
ATOM 1349 C C . ARG A 1 168 ? 26.081 -7.202 -43.849 1.00 53.09 168 ARG A C 1
ATOM 1351 O O . ARG A 1 168 ? 25.585 -7.740 -42.853 1.00 53.09 168 ARG A O 1
ATOM 1358 N N . GLU A 1 169 ? 26.314 -5.895 -43.936 1.00 56.34 169 GLU A N 1
ATOM 1359 C CA . GLU A 1 169 ? 25.887 -4.913 -42.934 1.00 56.34 169 GLU A CA 1
ATOM 1360 C C . GLU A 1 169 ? 24.372 -5.003 -42.706 1.00 56.34 169 GLU A C 1
ATOM 1362 O O . GLU A 1 169 ? 23.902 -5.095 -41.575 1.00 56.34 169 GLU A O 1
ATOM 1367 N N . ASP A 1 170 ? 23.619 -5.137 -43.793 1.00 62.62 170 ASP A N 1
ATOM 1368 C CA . ASP A 1 170 ? 22.162 -5.171 -43.804 1.00 62.62 170 ASP A CA 1
ATOM 1369 C C . ASP A 1 170 ? 21.575 -6.432 -43.136 1.00 62.62 170 ASP A C 1
ATOM 1371 O O . ASP A 1 170 ? 20.601 -6.375 -42.381 1.00 62.62 170 ASP A O 1
ATOM 1375 N N . LYS A 1 171 ? 22.197 -7.601 -43.355 1.00 68.44 171 LYS A N 1
ATOM 1376 C CA . LYS A 1 171 ? 21.823 -8.849 -42.661 1.00 68.44 171 LYS A CA 1
ATOM 1377 C C . LYS A 1 171 ? 22.169 -8.774 -41.174 1.00 68.44 171 LYS A C 1
ATOM 1379 O O . LYS A 1 171 ? 21.325 -9.094 -40.344 1.00 68.44 171 LYS A O 1
ATOM 1384 N N . THR A 1 172 ? 23.369 -8.307 -40.837 1.00 67.62 172 THR A N 1
ATOM 1385 C CA . THR A 1 172 ? 23.831 -8.172 -39.445 1.00 67.62 172 THR A CA 1
ATOM 1386 C C . THR A 1 172 ? 22.947 -7.211 -38.649 1.00 67.62 172 THR A C 1
ATOM 1388 O O . THR A 1 172 ? 22.526 -7.534 -37.539 1.00 67.62 172 THR A O 1
ATOM 1391 N N . LEU A 1 173 ? 22.584 -6.066 -39.231 1.00 71.38 173 LEU A N 1
ATOM 1392 C CA . LEU A 1 173 ? 21.673 -5.100 -38.617 1.00 71.38 173 LEU A CA 1
ATOM 1393 C C . LEU A 1 173 ? 20.266 -5.676 -38.419 1.00 71.38 173 LEU A C 1
ATOM 1395 O O . LEU A 1 173 ? 19.705 -5.515 -37.335 1.00 71.38 173 LEU A O 1
ATOM 1399 N N . ARG A 1 174 ? 19.723 -6.404 -39.408 1.00 76.00 174 ARG A N 1
ATOM 1400 C CA . ARG A 1 174 ? 18.442 -7.122 -39.263 1.00 76.00 174 ARG A CA 1
ATOM 1401 C C . ARG A 1 174 ? 18.487 -8.151 -38.134 1.00 76.00 174 ARG A C 1
ATOM 1403 O O . ARG A 1 174 ? 17.552 -8.210 -37.342 1.00 76.00 174 ARG A O 1
ATOM 1410 N N . HIS A 1 175 ? 19.571 -8.918 -38.019 1.00 76.12 175 HIS A N 1
ATOM 1411 C CA . HIS A 1 175 ? 19.747 -9.876 -36.926 1.00 76.12 175 HIS A CA 1
ATOM 1412 C C . HIS A 1 175 ? 19.806 -9.182 -35.557 1.00 76.12 175 HIS A C 1
ATOM 1414 O O . HIS A 1 175 ? 19.158 -9.634 -34.615 1.00 76.12 175 HIS A O 1
ATOM 1420 N N . ILE A 1 176 ? 20.521 -8.058 -35.438 1.00 75.94 176 ILE A N 1
ATOM 1421 C CA . ILE A 1 176 ? 20.581 -7.272 -34.195 1.00 75.94 176 ILE A CA 1
ATOM 1422 C C . ILE A 1 176 ? 19.199 -6.722 -33.815 1.00 75.94 176 ILE A C 1
ATOM 1424 O O . ILE A 1 176 ? 18.805 -6.818 -32.652 1.00 75.94 176 ILE A O 1
ATOM 1428 N N . GLU A 1 177 ? 18.452 -6.165 -34.772 1.00 83.44 177 GLU A N 1
ATOM 1429 C CA . GLU A 1 177 ? 17.095 -5.655 -34.528 1.00 83.44 177 GLU A CA 1
ATOM 1430 C C . GLU A 1 177 ? 16.112 -6.775 -34.159 1.00 83.44 177 GLU A C 1
ATOM 1432 O O . GLU A 1 177 ? 15.288 -6.581 -33.270 1.00 83.44 177 GLU A O 1
ATOM 1437 N N . ASP A 1 178 ? 16.227 -7.964 -34.753 1.00 85.94 178 ASP A N 1
ATOM 1438 C CA . ASP A 1 178 ? 15.428 -9.138 -34.375 1.00 85.94 178 ASP A CA 1
ATOM 1439 C C . ASP A 1 178 ? 15.741 -9.600 -32.939 1.00 85.94 178 ASP A C 1
ATOM 1441 O O . ASP A 1 178 ? 14.830 -9.830 -32.141 1.00 85.94 178 ASP A O 1
ATOM 1445 N N . HIS A 1 179 ? 17.020 -9.648 -32.547 1.00 84.50 179 HIS A N 1
ATOM 1446 C CA . HIS A 1 179 ? 17.405 -9.937 -31.160 1.00 84.50 179 HIS A CA 1
ATOM 1447 C C . HIS A 1 179 ? 16.849 -8.901 -30.175 1.00 84.50 179 HIS A C 1
ATOM 1449 O O . HIS A 1 179 ? 16.308 -9.281 -29.131 1.00 84.50 179 HIS A O 1
ATOM 1455 N N . LEU A 1 180 ? 16.930 -7.613 -30.518 1.00 87.31 180 LEU A N 1
ATOM 1456 C CA . LEU A 1 180 ? 16.359 -6.536 -29.715 1.00 87.31 180 LEU A CA 1
ATOM 1457 C C . LEU A 1 180 ? 14.833 -6.665 -29.612 1.00 87.31 180 LEU A C 1
ATOM 1459 O O . LEU A 1 180 ? 14.280 -6.607 -28.517 1.00 87.31 180 LEU A O 1
ATOM 1463 N N . HIS A 1 181 ? 14.148 -6.892 -30.732 1.00 90.88 181 HIS A N 1
ATOM 1464 C CA . HIS A 1 181 ? 12.701 -7.070 -30.765 1.00 90.88 181 HIS A CA 1
ATOM 1465 C C . HIS A 1 181 ? 12.264 -8.239 -29.873 1.00 90.88 181 HIS A C 1
ATOM 1467 O O . HIS A 1 181 ? 11.394 -8.075 -29.019 1.00 90.88 181 HIS A O 1
ATOM 1473 N N . ARG A 1 182 ? 12.917 -9.402 -29.993 1.00 89.00 182 ARG A N 1
ATOM 1474 C CA . ARG A 1 182 ? 12.641 -10.571 -29.142 1.00 89.00 182 ARG A CA 1
ATOM 1475 C C . ARG A 1 182 ? 12.871 -10.276 -27.664 1.00 89.00 182 ARG A C 1
ATOM 1477 O O . ARG A 1 182 ? 12.106 -10.761 -26.832 1.00 89.00 182 ARG A O 1
ATOM 1484 N N . HIS A 1 183 ? 13.906 -9.507 -27.327 1.00 89.19 183 HIS A N 1
ATOM 1485 C CA . HIS A 1 183 ? 14.150 -9.084 -25.951 1.00 89.19 183 HIS A CA 1
ATOM 1486 C C . HIS A 1 183 ? 12.995 -8.231 -25.416 1.00 89.19 183 HIS A C 1
ATOM 1488 O O . HIS A 1 183 ? 12.418 -8.572 -24.384 1.00 89.19 183 HIS A O 1
ATOM 1494 N N . LEU A 1 184 ? 12.581 -7.200 -26.157 1.00 91.06 184 LEU A N 1
ATOM 1495 C CA . LEU A 1 184 ? 11.461 -6.346 -25.764 1.00 91.06 184 LEU A CA 1
ATOM 1496 C C . LEU A 1 184 ? 10.153 -7.142 -25.636 1.00 91.06 184 LEU A C 1
ATOM 1498 O O . LEU A 1 184 ? 9.432 -6.977 -24.656 1.00 91.06 184 LEU A O 1
ATOM 1502 N N . VAL A 1 185 ? 9.879 -8.076 -26.553 1.00 91.69 185 VAL A N 1
ATOM 1503 C CA . VAL A 1 185 ? 8.706 -8.966 -26.476 1.00 91.69 185 VAL A CA 1
ATOM 1504 C C . VAL A 1 185 ? 8.718 -9.823 -25.204 1.00 91.69 185 VAL A C 1
ATOM 1506 O O . VAL A 1 185 ? 7.662 -10.044 -24.611 1.00 91.69 185 VAL A O 1
ATOM 1509 N N . LYS A 1 186 ? 9.883 -10.295 -24.737 1.00 89.31 186 LYS A N 1
ATOM 1510 C CA . LYS A 1 186 ? 9.973 -11.019 -23.453 1.00 89.31 186 LYS A CA 1
ATOM 1511 C C . LYS A 1 186 ? 9.560 -10.137 -22.275 1.00 89.31 186 LYS A C 1
ATOM 1513 O O . LYS A 1 186 ? 8.857 -10.621 -21.392 1.00 89.31 186 LYS A O 1
ATOM 1518 N N . ILE A 1 187 ? 9.958 -8.864 -22.278 1.00 88.62 187 ILE A N 1
ATOM 1519 C CA . ILE A 1 187 ? 9.568 -7.898 -21.241 1.00 88.62 187 ILE A CA 1
ATOM 1520 C C . ILE A 1 187 ? 8.055 -7.642 -21.303 1.00 88.62 187 ILE A C 1
ATOM 1522 O O . ILE A 1 187 ? 7.384 -7.726 -20.277 1.00 88.62 187 ILE A O 1
ATOM 1526 N N . VAL A 1 188 ? 7.490 -7.437 -22.501 1.00 90.31 188 VAL A N 1
ATOM 1527 C CA . VAL A 1 188 ? 6.035 -7.264 -22.693 1.00 90.31 188 VAL A CA 1
ATOM 1528 C C . VAL A 1 188 ? 5.246 -8.448 -22.126 1.00 90.31 188 VAL A C 1
ATOM 1530 O O . VAL A 1 188 ? 4.255 -8.246 -21.432 1.00 90.31 188 VAL A O 1
ATOM 1533 N N . LYS A 1 189 ? 5.703 -9.686 -22.353 1.00 87.06 189 LYS A N 1
ATOM 1534 C CA . LYS A 1 189 ? 5.035 -10.886 -21.821 1.00 87.06 189 LYS A CA 1
ATOM 1535 C C . LYS A 1 189 ? 4.973 -10.920 -20.293 1.00 87.06 189 LYS A C 1
ATOM 1537 O O . LYS A 1 189 ? 4.024 -11.473 -19.748 1.00 87.06 189 LYS A O 1
ATOM 1542 N N . LEU A 1 190 ? 5.949 -10.339 -19.590 1.00 80.94 190 LEU A N 1
ATOM 1543 C CA . LEU A 1 190 ? 5.877 -10.241 -18.130 1.00 80.94 190 LEU A CA 1
ATOM 1544 C C . LEU A 1 190 ? 4.831 -9.224 -17.661 1.00 80.94 190 LEU A C 1
ATOM 1546 O O . LEU A 1 190 ? 4.227 -9.427 -16.609 1.00 80.94 190 LEU A O 1
ATOM 1550 N N . LEU A 1 191 ? 4.584 -8.172 -18.444 1.00 81.44 191 LEU A N 1
ATOM 1551 C CA . LEU A 1 191 ? 3.591 -7.147 -18.119 1.00 81.44 191 LEU A CA 1
ATOM 1552 C C . LEU A 1 191 ? 2.147 -7.634 -18.231 1.00 81.44 191 LEU A C 1
ATOM 1554 O O . LEU A 1 191 ? 1.279 -7.117 -17.532 1.00 81.44 191 LEU A O 1
ATOM 1558 N N . SER A 1 192 ? 1.875 -8.649 -19.049 1.00 74.00 192 SER A N 1
ATOM 1559 C CA . SER A 1 192 ? 0.531 -9.232 -19.154 1.00 74.00 192 SER A CA 1
ATOM 1560 C C . SER A 1 192 ? 0.026 -9.786 -17.812 1.00 74.00 192 SER A C 1
ATOM 1562 O O . SER A 1 192 ? -1.156 -9.664 -17.492 1.00 74.00 192 SER A O 1
ATOM 1564 N N . ASN A 1 193 ? 0.927 -10.322 -16.979 1.00 69.94 193 ASN A N 1
ATOM 1565 C CA . ASN A 1 193 ? 0.575 -10.785 -15.634 1.00 69.94 193 ASN A CA 1
ATOM 1566 C C . ASN A 1 193 ? 0.276 -9.612 -14.687 1.00 69.94 193 ASN A C 1
ATOM 1568 O O . ASN A 1 193 ? -0.636 -9.703 -13.866 1.00 69.94 193 ASN A O 1
ATOM 1572 N N . PHE A 1 194 ? 1.001 -8.496 -14.828 1.00 70.50 194 PHE A N 1
ATOM 1573 C CA . PHE A 1 194 ? 0.761 -7.281 -14.046 1.00 70.50 194 PHE A CA 1
ATOM 1574 C C . PHE A 1 194 ? -0.628 -6.698 -14.320 1.00 70.50 194 PHE A C 1
ATOM 1576 O O . PHE A 1 194 ? -1.329 -6.318 -13.386 1.00 70.50 194 PHE A O 1
ATOM 1583 N N . GLU A 1 195 ? -1.062 -6.677 -15.584 1.00 73.12 195 GLU A N 1
ATOM 1584 C CA . GLU A 1 195 ? -2.375 -6.146 -15.959 1.00 73.12 195 GLU A CA 1
ATOM 1585 C C . GLU A 1 195 ? -3.531 -6.851 -15.243 1.00 73.12 195 GLU A C 1
ATOM 1587 O O . GLU A 1 195 ? -4.470 -6.191 -14.796 1.00 73.12 195 GLU A O 1
ATOM 1592 N N . SER A 1 196 ? -3.426 -8.174 -15.099 1.00 74.94 196 SER A N 1
ATOM 1593 C CA . SER A 1 196 ? -4.433 -9.001 -14.427 1.00 74.94 196 SER A CA 1
ATOM 1594 C C . SER A 1 196 ? -4.430 -8.786 -12.910 1.00 74.94 196 SER A C 1
ATOM 1596 O O . SER A 1 196 ? -5.489 -8.708 -12.290 1.00 74.94 196 SER A O 1
ATOM 1598 N N . SER A 1 197 ? -3.245 -8.652 -12.308 1.00 71.56 197 SER A N 1
ATOM 1599 C CA . SER A 1 197 ? -3.087 -8.431 -10.864 1.00 71.56 197 SER A CA 1
ATOM 1600 C C . SER A 1 197 ? -3.450 -7.005 -10.434 1.00 71.56 197 SER A C 1
ATOM 1602 O O . SER A 1 197 ? -3.939 -6.786 -9.321 1.00 71.56 197 SER A O 1
ATOM 1604 N N . TYR A 1 198 ? -3.246 -6.019 -11.310 1.00 74.00 198 TYR A N 1
ATOM 1605 C CA . TYR A 1 198 ? -3.434 -4.601 -11.013 1.00 74.00 198 TYR A CA 1
ATOM 1606 C C . TYR A 1 198 ? -4.218 -3.891 -12.131 1.00 74.00 198 TYR A C 1
ATOM 1608 O O . TYR A 1 198 ? -3.646 -3.168 -12.957 1.00 74.00 198 TYR A O 1
ATOM 1616 N N . PRO A 1 199 ? -5.561 -4.024 -12.137 1.00 75.56 199 PRO A N 1
ATOM 1617 C CA . PRO A 1 199 ? -6.416 -3.384 -13.138 1.00 75.56 199 PRO A CA 1
ATOM 1618 C C . PRO A 1 199 ? -6.225 -1.864 -13.224 1.00 75.56 199 PRO A C 1
ATOM 1620 O O . PRO A 1 199 ? -6.158 -1.330 -14.328 1.00 75.56 199 PRO A O 1
ATOM 1623 N N . ASN A 1 200 ? -6.025 -1.200 -12.081 1.00 78.88 200 ASN A N 1
ATOM 1624 C CA . ASN A 1 200 ? -5.780 0.246 -11.976 1.00 78.88 200 ASN A CA 1
ATOM 1625 C C . ASN A 1 200 ? -4.286 0.615 -11.901 1.00 78.88 200 ASN A C 1
ATOM 1627 O O . ASN A 1 200 ? -3.959 1.752 -11.577 1.00 78.88 200 ASN A O 1
ATOM 1631 N N . GLY A 1 201 ? -3.386 -0.341 -12.152 1.00 85.69 201 GLY A N 1
ATOM 1632 C CA . GLY A 1 201 ? -1.949 -0.122 -12.022 1.00 85.69 201 GLY A CA 1
ATOM 1633 C C . GLY A 1 201 ? -1.396 0.843 -13.071 1.00 85.69 201 GLY A C 1
ATOM 1634 O O . GLY A 1 201 ? -1.849 0.839 -14.218 1.00 85.69 201 GLY A O 1
ATOM 1635 N N . LEU A 1 202 ? -0.408 1.646 -12.681 1.00 91.94 202 LEU A N 1
ATOM 1636 C CA . LEU A 1 202 ? 0.261 2.613 -13.556 1.00 91.94 202 LEU A CA 1
ATOM 1637 C C . LEU A 1 202 ? 1.631 2.097 -14.015 1.00 91.94 202 LEU A C 1
ATOM 1639 O O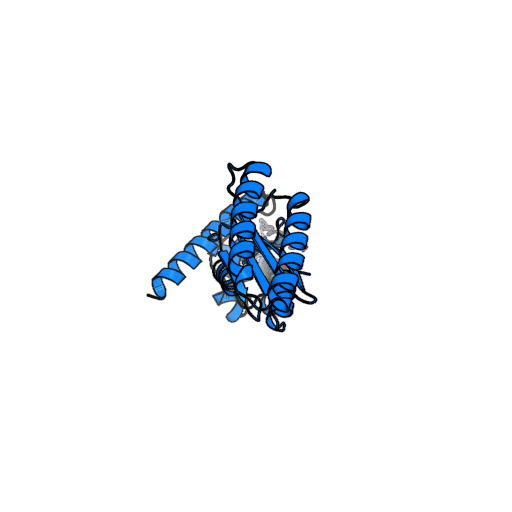 . LEU A 1 202 ? 2.241 1.250 -13.365 1.00 91.94 202 LEU A O 1
ATOM 1643 N N . ILE A 1 203 ? 2.120 2.602 -15.146 1.00 94.06 203 ILE A N 1
ATOM 1644 C CA . ILE A 1 203 ? 3.394 2.191 -15.743 1.00 94.06 203 ILE A CA 1
ATOM 1645 C C . ILE A 1 203 ? 4.278 3.417 -15.955 1.00 94.06 203 ILE A C 1
ATOM 1647 O O . ILE A 1 203 ? 3.876 4.387 -16.599 1.00 94.06 203 ILE A O 1
ATOM 1651 N N . VAL A 1 204 ? 5.512 3.345 -15.465 1.00 95.69 204 VAL A N 1
ATOM 1652 C CA . VAL A 1 204 ? 6.579 4.297 -15.784 1.00 95.69 204 VAL A CA 1
ATOM 1653 C C . VAL A 1 204 ? 7.704 3.544 -16.484 1.00 95.69 204 VAL A C 1
ATOM 1655 O O . VAL A 1 204 ? 8.120 2.484 -16.025 1.00 95.69 204 VAL A O 1
ATOM 1658 N N . ILE A 1 205 ? 8.205 4.073 -17.600 1.00 95.94 205 ILE A N 1
ATOM 1659 C CA . ILE A 1 205 ? 9.260 3.409 -18.382 1.00 95.94 205 ILE A CA 1
ATOM 1660 C C . ILE A 1 205 ? 10.588 4.149 -18.199 1.00 95.94 205 ILE A C 1
ATOM 1662 O O . ILE A 1 205 ? 10.694 5.332 -18.521 1.00 95.94 205 ILE A O 1
ATOM 1666 N N . GLY A 1 206 ? 11.612 3.455 -17.707 1.00 94.50 206 GLY A N 1
ATOM 1667 C CA . GLY A 1 206 ? 12.974 3.976 -17.607 1.00 94.50 206 GLY A CA 1
ATOM 1668 C C . GLY A 1 206 ? 13.852 3.408 -18.718 1.00 94.50 206 GLY A C 1
ATOM 1669 O O . GLY A 1 206 ? 13.911 2.196 -18.881 1.00 94.50 206 GLY A O 1
ATOM 1670 N N . GLY A 1 207 ? 14.538 4.247 -19.488 1.00 92.38 207 GLY A N 1
ATOM 1671 C CA . GLY A 1 207 ? 15.479 3.775 -20.506 1.00 92.38 207 GLY A CA 1
ATOM 1672 C C . GLY A 1 207 ? 15.770 4.799 -21.594 1.00 92.38 207 GLY A C 1
ATOM 1673 O O . GLY A 1 207 ? 15.294 5.936 -21.566 1.00 92.38 207 GLY A O 1
ATOM 1674 N N . GLN A 1 208 ? 16.559 4.401 -22.592 1.00 91.25 208 GLN A N 1
ATOM 1675 C CA . GLN A 1 208 ? 16.882 5.277 -23.719 1.00 91.25 208 GLN A CA 1
ATOM 1676 C C . GLN A 1 208 ? 15.640 5.565 -24.576 1.00 91.25 208 GLN A C 1
ATOM 1678 O O . GLN A 1 208 ? 14.891 4.654 -24.927 1.00 91.25 208 GLN A O 1
ATOM 1683 N N . LYS A 1 209 ? 15.453 6.829 -24.984 1.00 89.44 209 LYS A N 1
ATOM 1684 C CA . LYS A 1 209 ? 14.257 7.308 -25.712 1.00 89.44 209 LYS A CA 1
ATOM 1685 C C . LYS A 1 209 ? 13.896 6.458 -26.938 1.00 89.44 209 LYS A C 1
ATOM 1687 O O . LYS A 1 209 ? 12.717 6.208 -27.185 1.00 89.44 209 LYS A O 1
ATOM 1692 N N . GLU A 1 210 ? 14.895 5.997 -27.691 1.00 89.75 210 GLU A N 1
ATOM 1693 C CA . GLU A 1 210 ? 14.684 5.117 -28.847 1.00 89.75 210 GLU A CA 1
ATOM 1694 C C . GLU A 1 210 ? 14.044 3.779 -28.435 1.00 89.75 210 GLU A C 1
ATOM 1696 O O . GLU A 1 210 ? 13.055 3.348 -29.036 1.00 89.75 210 GLU A O 1
ATOM 1701 N N . LEU A 1 211 ? 14.575 3.147 -27.384 1.00 90.94 211 LEU A N 1
ATOM 1702 C CA . LEU A 1 211 ? 14.080 1.875 -26.859 1.00 90.94 211 LEU A CA 1
ATOM 1703 C C . LEU A 1 211 ? 12.692 2.024 -26.245 1.00 90.94 211 LEU A C 1
ATOM 1705 O O . LEU A 1 211 ? 11.839 1.181 -26.507 1.00 90.94 211 LEU A O 1
ATOM 1709 N N . VAL A 1 212 ? 12.436 3.118 -25.520 1.00 94.00 212 VAL A N 1
ATOM 1710 C CA . VAL A 1 212 ? 11.104 3.446 -24.980 1.00 94.00 212 VAL A CA 1
ATOM 1711 C C . VAL A 1 212 ? 10.080 3.500 -26.106 1.00 94.00 212 VAL A C 1
ATOM 1713 O O . VAL A 1 212 ? 9.049 2.839 -26.031 1.00 94.00 212 VAL A O 1
ATOM 1716 N N . GLY A 1 213 ? 10.386 4.200 -27.202 1.00 93.62 213 GLY A N 1
ATOM 1717 C CA . GLY A 1 213 ? 9.492 4.266 -28.356 1.00 93.62 213 GLY A CA 1
ATOM 1718 C C . GLY A 1 213 ? 9.223 2.899 -28.996 1.00 93.62 213 GLY A C 1
ATOM 1719 O O . GLY A 1 213 ? 8.079 2.598 -29.338 1.00 93.62 213 GLY A O 1
ATOM 1720 N N . LYS A 1 214 ? 10.257 2.057 -29.158 1.00 93.75 214 LYS A N 1
ATOM 1721 C CA . LYS A 1 214 ? 10.105 0.690 -29.692 1.00 93.75 214 LYS A CA 1
ATOM 1722 C C . LYS A 1 214 ? 9.267 -0.183 -28.757 1.00 93.75 214 LYS A C 1
ATOM 1724 O O . LYS A 1 214 ? 8.342 -0.837 -29.224 1.00 93.75 214 LYS A O 1
ATOM 1729 N N . PHE A 1 215 ? 9.557 -0.154 -27.460 1.00 94.19 215 PHE A N 1
ATOM 1730 C CA . PHE A 1 215 ? 8.869 -0.937 -26.441 1.00 94.19 215 PHE A CA 1
ATOM 1731 C C . PHE A 1 215 ? 7.390 -0.563 -26.326 1.00 94.19 215 PHE A C 1
ATOM 1733 O O . PHE A 1 215 ? 6.536 -1.441 -26.407 1.00 94.19 215 PHE A O 1
ATOM 1740 N N . THR A 1 216 ? 7.071 0.732 -26.239 1.00 94.75 216 THR A N 1
ATOM 1741 C CA . THR A 1 216 ? 5.687 1.214 -26.125 1.00 94.75 216 THR A CA 1
ATOM 1742 C C . THR A 1 216 ? 4.812 0.740 -27.283 1.00 94.75 216 THR A C 1
ATOM 1744 O O . THR A 1 216 ? 3.670 0.349 -27.060 1.00 94.75 216 THR A O 1
ATOM 1747 N N . ARG A 1 217 ? 5.347 0.692 -28.512 1.00 94.88 217 ARG A N 1
ATOM 1748 C CA . ARG A 1 217 ? 4.615 0.194 -29.692 1.00 94.88 217 ARG A CA 1
ATOM 1749 C C . ARG A 1 217 ? 4.313 -1.307 -29.654 1.00 94.88 217 ARG A C 1
ATOM 1751 O O . ARG A 1 217 ? 3.407 -1.743 -30.354 1.00 94.88 217 ARG A O 1
ATOM 1758 N N . LEU A 1 218 ? 5.061 -2.089 -28.874 1.00 94.44 218 LEU A N 1
ATOM 1759 C CA . LEU A 1 218 ? 4.833 -3.530 -28.710 1.00 94.44 218 LEU A CA 1
ATOM 1760 C C . LEU A 1 218 ? 3.778 -3.845 -27.646 1.00 94.44 218 LEU A C 1
ATOM 1762 O O . LEU A 1 218 ? 3.283 -4.969 -27.591 1.00 94.44 218 LEU A O 1
ATOM 1766 N N . LEU A 1 219 ? 3.450 -2.881 -26.785 1.00 92.88 219 LEU A N 1
ATOM 1767 C CA . LEU A 1 219 ? 2.443 -3.059 -25.749 1.00 92.88 219 LEU A CA 1
ATOM 1768 C C . LEU A 1 219 ? 1.044 -3.082 -26.359 1.00 92.88 219 LEU A C 1
ATOM 1770 O O . LEU A 1 219 ? 0.737 -2.324 -27.279 1.00 92.88 219 LEU A O 1
ATOM 1774 N N . HIS A 1 220 ? 0.164 -3.900 -25.786 1.00 91.88 220 HIS A N 1
ATOM 1775 C CA . HIS A 1 220 ? -1.259 -3.849 -26.104 1.00 91.88 220 HIS A CA 1
ATOM 1776 C C . HIS A 1 220 ? -1.836 -2.454 -25.765 1.00 91.88 220 HIS A C 1
ATOM 1778 O O . HIS A 1 220 ? -1.395 -1.848 -24.780 1.00 91.88 220 HIS A O 1
ATOM 1784 N N . PRO A 1 221 ? -2.830 -1.926 -26.511 1.00 91.12 221 PRO A N 1
ATOM 1785 C CA . PRO A 1 221 ? -3.387 -0.593 -26.256 1.00 91.12 221 PRO A CA 1
ATOM 1786 C C . PRO A 1 221 ? -3.873 -0.359 -24.818 1.00 91.12 221 PRO A C 1
ATOM 1788 O O . PRO A 1 221 ? -3.828 0.769 -24.332 1.00 91.12 221 PRO A O 1
ATOM 1791 N N . SER A 1 222 ? -4.318 -1.407 -24.117 1.00 89.50 222 SER A N 1
ATOM 1792 C CA . SER A 1 222 ? -4.719 -1.317 -22.705 1.00 89.50 222 SER A CA 1
ATOM 1793 C C . SER A 1 222 ? -3.549 -0.968 -21.775 1.00 89.50 222 SER A C 1
ATOM 1795 O O . SER A 1 222 ? -3.698 -0.109 -20.909 1.00 89.50 222 SER A O 1
ATOM 1797 N N . LEU A 1 223 ? -2.370 -1.555 -21.999 1.00 90.44 223 LEU A N 1
ATOM 1798 C CA . LEU A 1 223 ? -1.141 -1.246 -21.266 1.00 90.44 223 LEU A CA 1
ATOM 1799 C C . LEU A 1 223 ? -0.580 0.124 -21.653 1.00 90.44 223 LEU A C 1
ATOM 1801 O O . LEU A 1 223 ? -0.116 0.854 -20.783 1.00 90.44 223 LEU A O 1
ATOM 1805 N N . GLN A 1 224 ? -0.667 0.510 -22.931 1.00 93.44 224 GLN A N 1
ATOM 1806 C CA . GLN A 1 224 ? -0.212 1.833 -23.378 1.00 93.44 224 GLN A CA 1
ATOM 1807 C C . GLN A 1 224 ? -0.948 2.966 -22.649 1.00 93.44 224 GLN A C 1
ATOM 1809 O O . GLN A 1 224 ? -0.322 3.936 -22.233 1.00 93.44 224 GLN A O 1
ATOM 1814 N N . LYS A 1 225 ? -2.261 2.818 -22.419 1.00 91.94 225 LYS A N 1
ATOM 1815 C CA . LYS A 1 225 ? -3.078 3.790 -21.667 1.00 91.94 225 LYS A CA 1
ATOM 1816 C C . LYS A 1 225 ? -2.687 3.923 -20.192 1.00 91.94 225 LYS A C 1
ATOM 1818 O O . LYS A 1 225 ? -3.044 4.916 -19.566 1.00 91.94 225 LYS A O 1
ATOM 1823 N N . LYS A 1 226 ? -1.989 2.929 -19.636 1.00 92.56 226 LYS A N 1
ATOM 1824 C CA . LYS A 1 226 ? -1.497 2.932 -18.252 1.00 92.56 226 LYS A CA 1
ATOM 1825 C C . LYS A 1 226 ? -0.127 3.597 -18.115 1.00 92.56 226 LYS A C 1
ATOM 1827 O O . LYS A 1 226 ? 0.336 3.778 -16.992 1.00 92.56 226 LYS A O 1
ATOM 1832 N N . ILE A 1 227 ? 0.527 3.957 -19.222 1.00 95.38 227 ILE A N 1
ATOM 1833 C CA . ILE A 1 227 ? 1.810 4.661 -19.190 1.00 95.38 227 ILE A CA 1
ATOM 1834 C C . ILE A 1 227 ? 1.571 6.105 -18.759 1.00 95.38 227 ILE A C 1
ATOM 1836 O O . ILE A 1 227 ? 0.933 6.875 -19.473 1.00 95.38 227 ILE A O 1
ATOM 1840 N N . VAL A 1 228 ? 2.123 6.475 -17.607 1.00 96.12 228 VAL A N 1
ATOM 1841 C CA . VAL A 1 228 ? 2.007 7.833 -17.050 1.00 96.12 228 VAL A CA 1
ATOM 1842 C C . VAL A 1 228 ? 3.261 8.674 -17.272 1.00 96.12 228 VAL A C 1
ATOM 1844 O O . VAL A 1 228 ? 3.237 9.891 -17.097 1.00 96.12 228 VAL A O 1
ATOM 1847 N N . GLY A 1 229 ? 4.359 8.048 -17.701 1.00 96.00 229 GLY A N 1
ATOM 1848 C CA . GLY A 1 229 ? 5.589 8.759 -18.009 1.00 96.00 229 GLY A CA 1
ATOM 1849 C C . GLY A 1 229 ? 6.738 7.864 -18.446 1.00 96.00 229 GLY A C 1
ATOM 1850 O O . GLY A 1 229 ? 6.678 6.634 -18.387 1.00 96.00 229 GLY A O 1
ATOM 1851 N N . SER A 1 230 ? 7.815 8.518 -18.868 1.00 96.50 230 SER A N 1
ATOM 1852 C CA . SER A 1 230 ? 9.087 7.869 -19.154 1.00 96.50 230 SER A CA 1
ATOM 1853 C C . SER A 1 230 ? 10.254 8.779 -18.803 1.00 96.50 230 SER A C 1
ATOM 1855 O O . SER A 1 230 ? 10.145 9.996 -18.964 1.00 96.50 230 SER A O 1
ATOM 1857 N N . PHE A 1 231 ? 11.380 8.200 -18.405 1.00 95.06 231 PHE A N 1
ATOM 1858 C CA . PHE A 1 231 ? 12.592 8.946 -18.080 1.00 95.06 231 PHE A CA 1
ATOM 1859 C C . PHE A 1 231 ? 13.852 8.218 -18.555 1.00 95.06 231 PHE A C 1
ATOM 1861 O O . PHE A 1 231 ? 13.850 7.006 -18.763 1.00 95.06 231 PHE A O 1
ATOM 1868 N N . GLY A 1 232 ? 14.937 8.971 -18.741 1.00 93.06 232 GLY A N 1
ATOM 1869 C CA . GLY A 1 232 ? 16.247 8.386 -19.016 1.00 93.06 232 GLY A CA 1
ATOM 1870 C C . GLY A 1 232 ? 16.773 7.670 -17.775 1.00 93.06 232 GLY A C 1
ATOM 1871 O O . GLY A 1 232 ? 16.859 8.284 -16.711 1.00 93.06 232 GLY A O 1
ATOM 1872 N N . ALA A 1 233 ? 17.108 6.393 -17.924 1.00 89.25 233 ALA A N 1
ATOM 1873 C CA . ALA A 1 233 ? 17.648 5.546 -16.868 1.00 89.25 233 ALA A CA 1
ATOM 1874 C C . ALA A 1 233 ? 18.702 4.605 -17.448 1.00 89.25 233 ALA A C 1
ATOM 1876 O O . ALA A 1 233 ? 18.573 4.182 -18.602 1.00 89.25 233 ALA A O 1
ATOM 1877 N N . ASN A 1 234 ? 19.692 4.259 -16.633 1.00 82.81 234 ASN A N 1
ATOM 1878 C CA . ASN A 1 234 ? 20.604 3.152 -16.895 1.00 82.81 234 ASN A CA 1
ATOM 1879 C C . ASN A 1 234 ? 20.319 1.996 -15.932 1.00 82.81 234 ASN A C 1
ATOM 1881 O O . ASN A 1 234 ? 19.730 2.179 -14.870 1.00 82.81 234 ASN A O 1
ATOM 1885 N N . VAL A 1 235 ? 20.763 0.798 -16.307 1.00 72.06 235 VAL A N 1
ATOM 1886 C CA . VAL A 1 235 ? 20.599 -0.426 -15.505 1.00 72.06 235 VAL A CA 1
ATOM 1887 C C . VAL A 1 235 ? 21.311 -0.334 -14.153 1.00 72.06 235 VAL A C 1
ATOM 1889 O O . VAL A 1 235 ? 20.833 -0.893 -13.173 1.00 72.06 235 VAL A O 1
ATOM 1892 N N . ASP A 1 236 ? 22.426 0.395 -14.105 1.00 79.38 236 ASP A N 1
ATOM 1893 C CA . ASP A 1 236 ? 23.263 0.544 -12.910 1.00 79.38 236 ASP A CA 1
ATOM 1894 C C . ASP A 1 236 ? 22.830 1.718 -12.011 1.00 79.38 236 ASP A C 1
ATOM 1896 O O . ASP A 1 236 ? 23.461 1.986 -10.986 1.00 79.38 236 ASP A O 1
ATOM 1900 N N . ASP A 1 237 ? 21.765 2.439 -12.382 1.00 83.31 237 ASP A N 1
ATOM 1901 C CA . ASP A 1 237 ? 21.239 3.535 -11.572 1.00 83.31 237 ASP A CA 1
ATOM 1902 C C . ASP A 1 237 ? 20.714 3.009 -10.222 1.00 83.31 237 ASP A C 1
ATOM 1904 O O . ASP A 1 237 ? 20.144 1.921 -10.106 1.00 83.31 237 ASP A O 1
ATOM 1908 N N . ASN A 1 238 ? 20.855 3.818 -9.171 1.00 86.94 238 ASN A N 1
ATOM 1909 C CA . ASN A 1 238 ? 20.409 3.440 -7.835 1.00 86.94 238 ASN A CA 1
ATOM 1910 C C . ASN A 1 238 ? 18.879 3.225 -7.784 1.00 86.94 238 ASN A C 1
ATOM 1912 O O . ASN A 1 238 ? 18.103 4.130 -8.102 1.00 86.94 238 ASN A O 1
ATOM 1916 N N . LYS A 1 239 ? 18.436 2.056 -7.296 1.00 82.75 239 LYS A N 1
ATOM 1917 C CA . LYS A 1 239 ? 17.011 1.674 -7.215 1.00 82.75 239 LYS A CA 1
ATOM 1918 C C . LYS A 1 239 ? 16.146 2.709 -6.482 1.00 82.75 239 LYS A C 1
ATOM 1920 O O . LYS A 1 239 ? 15.050 3.025 -6.941 1.00 82.75 239 LYS A O 1
ATOM 1925 N N . THR A 1 240 ? 16.637 3.292 -5.389 1.00 83.94 240 THR A N 1
ATOM 1926 C CA . THR A 1 240 ? 15.919 4.325 -4.623 1.00 83.94 240 THR A CA 1
ATOM 1927 C C . THR A 1 240 ? 15.733 5.603 -5.437 1.00 83.94 240 THR A C 1
ATOM 1929 O O . THR A 1 240 ? 14.680 6.237 -5.372 1.00 83.94 240 THR A O 1
ATOM 1932 N N . GLU A 1 241 ? 16.729 5.995 -6.231 1.00 87.81 241 GLU A N 1
ATOM 1933 C CA . GLU A 1 241 ? 16.610 7.154 -7.119 1.00 87.81 241 GLU A CA 1
ATOM 1934 C C . GLU A 1 241 ? 15.649 6.897 -8.278 1.00 87.81 241 GLU A C 1
ATOM 1936 O O . GLU A 1 241 ? 14.865 7.782 -8.624 1.00 87.81 241 GLU A O 1
ATOM 1941 N N . LEU A 1 242 ? 15.670 5.690 -8.849 1.00 89.38 242 LEU A N 1
ATOM 1942 C CA . LEU A 1 242 ? 14.735 5.276 -9.897 1.00 89.38 242 LEU A CA 1
ATOM 1943 C C . LEU A 1 242 ? 13.286 5.334 -9.402 1.00 89.38 242 LEU A C 1
ATOM 1945 O O . LEU A 1 242 ? 12.438 5.917 -10.079 1.00 89.38 242 LEU A O 1
ATOM 1949 N N . ILE A 1 243 ? 13.023 4.820 -8.196 1.00 87.88 243 ILE A N 1
ATOM 1950 C CA . ILE A 1 243 ? 11.703 4.896 -7.554 1.00 87.88 243 ILE A CA 1
ATOM 1951 C C . ILE A 1 243 ? 11.295 6.354 -7.331 1.00 87.88 243 ILE A C 1
ATOM 1953 O O . ILE A 1 243 ? 10.210 6.752 -7.743 1.00 87.88 243 ILE A O 1
ATOM 1957 N N . LYS A 1 244 ? 12.180 7.195 -6.780 1.00 87.56 244 LYS A N 1
ATOM 1958 C CA . LYS A 1 244 ? 11.894 8.628 -6.585 1.00 87.56 244 LYS A CA 1
ATOM 1959 C C . LYS A 1 244 ? 11.590 9.360 -7.894 1.00 87.56 244 LYS A C 1
ATOM 1961 O O . LYS A 1 244 ? 10.712 10.218 -7.922 1.00 87.56 244 LYS A O 1
ATOM 1966 N N . LYS A 1 245 ? 12.316 9.062 -8.977 1.00 92.50 245 LYS A N 1
ATOM 1967 C CA . LYS A 1 245 ? 12.055 9.646 -10.303 1.00 92.50 245 LYS A CA 1
ATOM 1968 C C . LYS A 1 245 ? 10.695 9.199 -10.833 1.00 92.50 245 LYS A C 1
ATOM 1970 O O . LYS A 1 245 ? 9.940 10.044 -11.303 1.00 92.50 245 LYS A O 1
ATOM 1975 N N . ALA A 1 246 ? 10.380 7.908 -10.734 1.00 91.81 246 ALA A N 1
ATOM 1976 C CA . ALA A 1 246 ? 9.109 7.357 -11.187 1.00 91.81 246 ALA A CA 1
ATOM 1977 C C . ALA A 1 246 ? 7.912 7.908 -10.397 1.00 91.81 246 ALA A C 1
ATOM 1979 O O . ALA A 1 246 ? 6.922 8.302 -11.012 1.00 91.81 246 ALA A O 1
ATOM 1980 N N . GLN A 1 247 ? 8.041 8.029 -9.071 1.00 88.81 247 GLN A N 1
ATOM 1981 C CA . GLN A 1 247 ? 7.009 8.578 -8.189 1.00 88.81 247 GLN A CA 1
ATOM 1982 C C . GLN A 1 247 ? 6.538 9.960 -8.656 1.00 88.81 247 GLN A C 1
ATOM 1984 O O . GLN A 1 247 ? 5.343 10.189 -8.772 1.00 88.81 247 GLN A O 1
ATOM 1989 N N . LYS A 1 248 ? 7.459 10.842 -9.070 1.00 91.94 248 LYS A N 1
ATOM 1990 C CA . LYS A 1 248 ? 7.101 12.174 -9.589 1.00 91.94 248 LYS A CA 1
ATOM 1991 C C . LYS A 1 248 ? 6.174 12.128 -10.808 1.00 91.94 248 LYS A C 1
ATOM 1993 O O . LYS A 1 248 ? 5.361 13.028 -10.991 1.00 91.94 248 LYS A O 1
ATOM 1998 N N . PHE A 1 249 ? 6.302 11.125 -11.680 1.00 94.56 249 PHE A N 1
ATOM 1999 C CA . PHE A 1 249 ? 5.389 10.970 -12.820 1.00 94.56 249 PHE A CA 1
ATOM 2000 C C . PHE A 1 249 ? 4.008 10.495 -12.375 1.00 94.56 249 PHE A C 1
ATOM 2002 O O . PHE A 1 249 ? 3.007 10.949 -12.925 1.00 94.56 249 PHE A O 1
ATOM 2009 N N . VAL A 1 250 ? 3.968 9.602 -11.386 1.00 91.25 250 VAL A N 1
ATOM 2010 C CA . VAL A 1 250 ? 2.728 9.103 -10.790 1.00 91.25 250 VAL A CA 1
ATOM 2011 C C . VAL A 1 250 ? 1.981 10.239 -10.094 1.00 91.25 250 VAL A C 1
ATOM 2013 O O . VAL A 1 250 ? 0.829 10.480 -10.442 1.00 91.25 250 VAL A O 1
ATOM 2016 N N . ASP A 1 251 ? 2.649 10.996 -9.222 1.00 88.38 251 ASP A N 1
ATOM 2017 C CA . ASP A 1 251 ? 2.061 12.128 -8.493 1.00 88.38 251 ASP A CA 1
ATOM 2018 C C . ASP A 1 251 ? 1.464 13.156 -9.467 1.00 88.38 251 ASP A C 1
ATOM 2020 O O . ASP A 1 251 ? 0.272 13.453 -9.417 1.00 88.38 251 ASP A O 1
ATOM 2024 N N . ASN A 1 252 ? 2.249 13.593 -10.459 1.00 91.44 252 ASN A N 1
ATOM 2025 C CA . ASN A 1 252 ? 1.792 14.531 -11.489 1.00 91.44 252 ASN A CA 1
ATOM 2026 C C . ASN A 1 252 ? 0.586 14.010 -12.292 1.00 91.44 252 ASN A C 1
ATOM 2028 O O . ASN A 1 252 ? -0.253 14.790 -12.748 1.00 91.44 252 ASN A O 1
ATOM 2032 N N . TYR A 1 253 ? 0.518 12.701 -12.550 1.00 92.56 253 TYR A N 1
ATOM 2033 C CA . TYR A 1 253 ? -0.613 12.094 -13.250 1.00 92.56 253 TYR A CA 1
ATOM 2034 C C . TYR A 1 253 ? -1.871 12.089 -12.377 1.00 92.56 253 TYR A C 1
ATOM 2036 O O . TYR A 1 253 ? -2.957 12.418 -12.864 1.00 92.56 253 TYR A O 1
ATOM 2044 N N . LEU A 1 254 ? -1.725 11.743 -11.098 1.00 88.31 254 LEU A N 1
ATOM 2045 C CA . LEU A 1 254 ? -2.820 11.704 -10.132 1.00 88.31 254 LEU A CA 1
ATOM 2046 C C . LEU A 1 254 ? -3.387 13.102 -9.867 1.00 88.31 254 LEU A C 1
ATOM 2048 O O . LEU A 1 254 ? -4.604 13.268 -9.928 1.00 88.31 254 LEU A O 1
ATOM 2052 N N . GLU A 1 255 ? -2.532 14.114 -9.700 1.00 86.88 255 GLU A N 1
ATOM 2053 C CA . GLU A 1 255 ? -2.942 15.518 -9.550 1.00 86.88 255 GLU A CA 1
ATOM 2054 C C . GLU A 1 255 ? -3.782 15.997 -10.743 1.00 86.88 255 GLU A C 1
ATOM 2056 O O . GLU A 1 255 ? -4.892 16.510 -10.580 1.00 86.88 255 GLU A O 1
ATOM 2061 N N . LYS A 1 256 ? -3.309 15.754 -11.973 1.00 87.88 256 LYS A N 1
ATOM 2062 C CA . LYS A 1 256 ? -4.050 16.113 -13.196 1.00 87.88 256 LYS A CA 1
ATOM 2063 C C . LYS A 1 256 ? -5.385 15.384 -13.302 1.00 87.88 256 LYS A C 1
ATOM 2065 O O . LYS A 1 256 ? -6.374 15.967 -13.742 1.00 87.88 256 LYS A O 1
ATOM 2070 N N . LYS A 1 257 ? -5.421 14.107 -12.917 1.00 85.25 257 LYS A N 1
ATOM 2071 C CA . LYS A 1 257 ? -6.640 13.291 -12.932 1.00 85.25 257 LYS A CA 1
ATOM 2072 C C . LYS A 1 257 ? -7.658 13.770 -11.895 1.00 85.25 257 LYS A C 1
ATOM 2074 O O . LYS A 1 257 ? -8.853 13.682 -12.166 1.00 85.25 257 LYS A O 1
ATOM 2079 N N . ALA A 1 258 ? -7.206 14.265 -10.744 1.00 79.94 258 ALA A N 1
ATOM 2080 C CA . ALA A 1 258 ? -8.071 14.851 -9.726 1.00 79.94 258 ALA A CA 1
ATOM 2081 C C . ALA A 1 258 ? -8.707 16.162 -10.219 1.00 79.94 258 ALA A C 1
ATOM 2083 O O . ALA A 1 258 ? -9.914 16.337 -10.088 1.00 79.94 258 ALA A O 1
ATOM 2084 N N . TRP A 1 259 ? -7.930 17.042 -10.860 1.00 72.19 259 TRP A N 1
ATOM 2085 C CA . TRP A 1 259 ? -8.439 18.320 -11.382 1.00 72.19 259 TRP A CA 1
ATOM 2086 C C . TRP A 1 259 ? -9.313 18.176 -12.632 1.00 72.19 259 TRP A C 1
ATOM 2088 O O . TRP A 1 259 ? -10.243 18.949 -12.818 1.00 72.19 259 TRP A O 1
ATOM 2098 N N . GLY A 1 260 ? -9.064 17.172 -13.475 1.00 61.09 260 GLY A N 1
ATOM 2099 C CA . GLY A 1 260 ? -9.881 16.903 -14.666 1.00 61.09 260 GLY A CA 1
ATOM 2100 C C . GLY A 1 260 ? -11.235 16.233 -14.392 1.00 61.09 260 GLY A C 1
ATOM 2101 O O . GLY A 1 260 ? -11.954 15.936 -15.343 1.00 61.09 260 GLY A O 1
ATOM 2102 N N . LYS A 1 261 ? -11.560 15.936 -13.126 1.00 53.28 261 LYS A N 1
ATOM 2103 C CA . LYS A 1 261 ? -12.848 15.370 -12.687 1.00 53.28 261 LYS A CA 1
ATOM 2104 C C . LYS A 1 261 ? -13.789 16.405 -12.041 1.00 53.28 261 LYS A C 1
ATOM 2106 O O . LYS A 1 261 ? -14.858 16.000 -11.586 1.00 53.28 261 LYS A O 1
ATOM 2111 N N . ALA A 1 262 ? -13.385 17.676 -11.973 1.00 40.72 262 ALA A N 1
ATOM 2112 C CA . ALA A 1 262 ? -14.214 18.789 -11.505 1.00 40.72 262 ALA A CA 1
ATOM 2113 C C . ALA A 1 262 ? -15.093 19.354 -12.629 1.00 40.72 262 ALA A C 1
ATOM 2115 O O . ALA A 1 262 ? -14.605 19.411 -13.782 1.00 40.72 262 ALA A O 1
#

Foldseek 3Di:
DPVVVVCVVQVPAFAWKKKWKQFDDPPDDLVRSLVVVVVVLVVVLVVLVPDDPVSSVQSVVQSVVVNVVSVPDDCPLARIKIFMTDDVDTDIAGANDHDDTDIDTHRGHDCVSVVVSCVLPAKEWEWEDDQFWTKIWTGHRRDPDTDIDIDGHDQDDQDPPPDDCPPVSVVVVVSNVVSSLVSLVVSLVVCVVVCVVGVQYAYEYEADPVSVVSSLVSHDPSNNVRYQYYYYDDPPDDPVVSVVVRVVSVVVSSVVVVVVVD

pLDDT: mean 84.06, std 12.97, range [40.72, 96.88]

Secondary structure (DSSP, 8-state):
--HHHHHHHHTT--SSEEEEEEE--TT--HHHHHHHHHHHHHHHHHHHTTS-HHHHHHHHHHHHHHHHHHHH---TT-SEEEEEEETTEEEEEEESSPPPPEEEEESS---HHHHHHHHHS--EEEEEE-SSEEEEEEE-TT-SS-EEEEEE----------SS-HHHHHHHHHHHHHHHHHHHHHHHHHHHHHHHH-TT-EEEEEE-HHHHHHHHHHS-HHHHTTEEEEE---TTS-HHHHHHHHHHHHHHHHHHHHHTT-